Protein 8XAP (pdb70)

Structure (mmCIF, N/CA/C/O backbone):
data_8XAP
#
_entry.id   8XAP
#
_cell.length_a   48.253
_cell.length_b   68.922
_cell.length_c   173.558
_cell.angle_alpha   90.000
_cell.angle_beta   90.000
_cell.angle_gamma   90.000
#
_symmetry.space_group_name_H-M   'C 2 2 21'
#
loop_
_entity.id
_entity.type
_entity.pdbx_description
1 polymer 'DNA binding protein alba-1'
2 water water
#
loop_
_atom_site.group_PDB
_atom_site.id
_atom_site.type_symbol
_atom_site.label_atom_id
_atom_site.label_alt_id
_atom_site.label_comp_id
_atom_site.label_asym_id
_atom_site.label_entity_id
_atom_site.label_seq_id
_atom_site.pdbx_PDB_ins_code
_atom_site.Cartn_x
_atom_site.Cartn_y
_atom_site.Cartn_z
_atom_site.occupancy
_atom_site.B_iso_or_equiv
_atom_site.auth_seq_id
_atom_site.auth_comp_id
_atom_site.auth_asym_id
_atom_site.auth_atom_id
_atom_site.pdbx_PDB_model_num
ATOM 1 N N . LYS A 1 5 ? 14.731 26.940 -30.507 1.00 66.80 5 LYS A N 1
ATOM 2 C CA . LYS A 1 5 ? 13.986 25.736 -30.869 1.00 70.05 5 LYS A CA 1
ATOM 3 C C . LYS A 1 5 ? 13.821 24.658 -29.759 1.00 65.60 5 LYS A C 1
ATOM 4 O O . LYS A 1 5 ? 12.801 23.967 -29.752 1.00 64.17 5 LYS A O 1
ATOM 10 N N . PRO A 1 6 ? 14.770 24.494 -28.821 1.00 62.35 6 PRO A N 1
ATOM 11 C CA . PRO A 1 6 ? 14.502 23.549 -27.726 1.00 59.90 6 PRO A CA 1
ATOM 12 C C . PRO A 1 6 ? 13.464 24.059 -26.746 1.00 56.94 6 PRO A C 1
ATOM 13 O O . PRO A 1 6 ? 12.880 23.251 -26.012 1.00 55.36 6 PRO A O 1
ATOM 17 N N . ASN A 1 7 ? 13.191 25.364 -26.724 1.00 54.27 7 ASN A N 1
ATOM 18 C CA . ASN A 1 7 ? 12.072 25.900 -25.960 1.00 50.81 7 ASN A CA 1
ATOM 19 C C . ASN A 1 7 ? 10.839 26.119 -26.823 1.00 49.66 7 ASN A C 1
ATOM 20 O O . ASN A 1 7 ? 9.975 26.922 -26.458 1.00 46.00 7 ASN A O 1
ATOM 25 N N . GLU A 1 8 ? 10.749 25.440 -27.961 1.00 50.31 8 GLU A N 1
ATOM 26 C CA . GLU A 1 8 ? 9.548 25.423 -28.790 1.00 51.92 8 GLU A CA 1
ATOM 27 C C . GLU A 1 8 ? 8.954 24.024 -28.704 1.00 50.50 8 GLU A C 1
ATOM 28 O O . GLU A 1 8 ? 9.561 23.058 -29.177 1.00 53.28 8 GLU A O 1
ATOM 34 N N . ILE A 1 9 ? 7.778 23.916 -28.097 1.00 42.87 9 ILE A N 1
ATOM 35 C CA . ILE A 1 9 ? 7.081 22.648 -27.923 1.00 44.87 9 ILE A CA 1
ATOM 36 C C . ILE A 1 9 ? 5.912 22.579 -28.892 1.00 43.90 9 ILE A C 1
ATOM 37 O O . ILE A 1 9 ? 5.195 23.567 -29.085 1.00 42.92 9 ILE A O 1
ATOM 42 N N . VAL A 1 10 ? 5.724 21.410 -29.499 1.00 44.08 10 VAL A N 1
ATOM 43 C CA . VAL A 1 10 ? 4.544 21.106 -30.298 1.00 42.36 10 VAL A CA 1
ATOM 44 C C . VAL A 1 10 ? 3.752 20.038 -29.553 1.00 40.98 10 VAL A C 1
ATOM 45 O O . VAL A 1 10 ? 4.290 18.971 -29.231 1.00 40.52 10 VAL A O 1
ATOM 49 N N . ILE A 1 11 ? 2.478 20.318 -29.288 1.00 39.72 11 ILE A N 1
ATOM 50 C CA . ILE A 1 11 ? 1.596 19.373 -28.611 1.00 39.16 11 ILE A CA 1
ATOM 51 C C . ILE A 1 11 ? 1.047 18.407 -29.658 1.00 41.75 11 ILE A C 1
ATOM 52 O O . ILE A 1 11 ? 0.458 18.835 -30.656 1.00 45.87 11 ILE A O 1
ATOM 57 N N . THR A 1 12 ? 1.248 17.109 -29.448 1.00 41.97 12 THR A N 1
ATOM 58 C CA . THR A 1 12 ? 0.642 16.096 -30.309 1.00 44.72 12 THR A CA 1
ATOM 59 C C . THR A 1 12 ? -0.200 15.151 -29.457 1.00 44.59 12 THR A C 1
ATOM 60 O O . THR A 1 12 ? -0.343 15.328 -28.245 1.00 43.43 12 THR A O 1
ATOM 64 N N . LYS A 1 13 ? -0.765 14.130 -30.104 1.00 44.81 13 LYS A N 1
ATOM 65 C CA . LYS A 1 13 ? -1.492 13.123 -29.345 1.00 46.28 13 LYS A CA 1
ATOM 66 C C . LYS A 1 13 ? -0.582 12.203 -28.540 1.00 45.73 13 LYS A C 1
ATOM 67 O O . LYS A 1 13 ? -1.086 11.482 -27.675 1.00 49.04 13 LYS A O 1
ATOM 73 N N . SER A 1 14 ? 0.733 12.239 -28.769 1.00 43.81 14 SER A N 1
ATOM 74 C CA . SER A 1 14 ? 1.607 11.166 -28.291 1.00 45.65 14 SER A CA 1
ATOM 75 C C . SER A 1 14 ? 1.746 11.113 -26.771 1.00 49.96 14 SER A C 1
ATOM 76 O O . SER A 1 14 ? 1.891 10.020 -26.204 1.00 54.59 14 SER A O 1
ATOM 79 N N . LYS A 1 15 ? 1.794 12.251 -26.098 1.00 45.84 15 LYS A N 1
ATOM 80 C CA . LYS A 1 15 ? 2.109 12.245 -24.673 1.00 42.59 15 LYS A CA 1
ATOM 81 C C . LYS A 1 15 ? 0.930 12.803 -23.893 1.00 39.00 15 LYS A C 1
ATOM 82 O O . LYS A 1 15 ? 0.044 13.440 -24.464 1.00 42.52 15 LYS A O 1
ATOM 88 N N . ARG A 1 16 ? 0.910 12.557 -22.581 1.00 36.36 16 ARG A N 1
ATOM 89 C CA . ARG A 1 16 ? -0.143 13.162 -21.772 1.00 36.31 16 ARG A CA 1
ATOM 90 C C . ARG A 1 16 ? 0.111 14.649 -21.547 1.00 33.05 16 ARG A C 1
ATOM 91 O O . ARG A 1 16 ? 1.243 15.136 -21.630 1.00 32.68 16 ARG A O 1
ATOM 99 N N . ILE A 1 17 ? -0.984 15.377 -21.279 1.00 32.57 17 ILE A N 1
ATOM 100 C CA . ILE A 1 17 ? -0.913 16.759 -20.805 1.00 29.06 17 ILE A CA 1
ATOM 101 C C . ILE A 1 17 ? 0.173 16.887 -19.745 1.00 31.59 17 ILE A C 1
ATOM 102 O O . ILE A 1 17 ? 1.015 17.783 -19.815 1.00 27.14 17 ILE A O 1
ATOM 107 N N . GLU A 1 18 ? 0.158 15.982 -18.760 1.00 29.89 18 GLU A N 1
ATOM 108 C CA . GLU A 1 18 ? 1.076 16.107 -17.634 1.00 29.85 18 GLU A CA 1
ATOM 109 C C . GLU A 1 18 ? 2.523 15.978 -18.081 1.00 30.82 18 GLU A C 1
ATOM 110 O O . GLU A 1 18 ? 3.414 16.579 -17.470 1.00 29.72 18 GLU A O 1
ATOM 116 N N . ASP A 1 19 ? 2.775 15.215 -19.149 1.00 29.71 19 ASP A N 1
ATOM 117 C CA . ASP A 1 19 ? 4.133 15.098 -19.658 1.00 32.38 19 ASP A CA 1
ATOM 118 C C . ASP A 1 19 ? 4.614 16.413 -20.257 1.00 32.05 19 ASP A C 1
ATOM 119 O O . ASP A 1 19 ? 5.769 16.812 -20.049 1.00 33.41 19 ASP A O 1
ATOM 124 N N . TYR A 1 20 ? 3.741 17.102 -21.008 1.00 31.30 20 TYR A N 1
ATOM 125 C CA . TYR A 1 20 ? 4.125 18.385 -21.586 1.00 29.74 20 TYR A CA 1
ATOM 126 C C . TYR A 1 20 ? 4.294 19.461 -20.522 1.00 30.73 20 TYR A C 1
ATOM 127 O O . TYR A 1 20 ? 5.114 20.370 -20.702 1.00 27.86 20 TYR A O 1
ATOM 136 N N . VAL A 1 21 ? 3.497 19.408 -19.442 1.00 26.13 21 VAL A N 1
ATOM 137 C CA . VAL A 1 21 ? 3.697 20.322 -18.317 1.00 27.05 21 VAL A CA 1
ATOM 138 C C . VAL A 1 21 ? 5.086 20.133 -17.731 1.00 30.40 21 VAL A C 1
ATOM 139 O O . VAL A 1 21 ? 5.824 21.100 -17.498 1.00 30.07 21 VAL A O 1
ATOM 143 N N . LEU A 1 22 ? 5.452 18.877 -17.471 1.00 28.52 22 LEU A N 1
ATOM 144 C CA . LEU A 1 22 ? 6.773 18.595 -16.934 1.00 31.17 22 LEU A CA 1
ATOM 145 C C . LEU A 1 22 ? 7.868 19.036 -17.908 1.00 29.86 22 LEU A C 1
ATOM 146 O O . LEU A 1 22 ? 8.853 19.659 -17.485 1.00 34.47 22 LEU A O 1
ATOM 151 N N . ASP A 1 23 ? 7.705 18.747 -19.216 1.00 31.00 23 ASP A N 1
ATOM 152 C CA . ASP A 1 23 ? 8.640 19.253 -20.230 1.00 33.37 23 ASP A CA 1
ATOM 153 C C . ASP A 1 23 ? 8.835 20.760 -20.118 1.00 33.50 23 ASP A C 1
ATOM 154 O O . ASP A 1 23 ? 9.958 21.261 -20.229 1.00 32.11 23 ASP A O 1
ATOM 159 N N . THR A 1 24 ? 7.741 21.502 -19.952 1.00 29.98 24 THR A N 1
ATOM 160 C CA . THR A 1 24 ? 7.837 22.960 -19.917 1.00 30.49 24 THR A CA 1
ATOM 161 C C . THR A 1 24 ? 8.559 23.446 -18.665 1.00 33.22 24 THR A C 1
ATOM 162 O O . THR A 1 24 ? 9.399 24.353 -18.732 1.00 31.53 24 THR A O 1
ATOM 166 N N . ILE A 1 25 ? 8.221 22.882 -17.500 1.00 30.48 25 ILE A N 1
ATOM 167 C CA . ILE A 1 25 ? 8.876 23.318 -16.277 1.00 31.15 25 ILE A CA 1
ATOM 168 C C . ILE A 1 25 ? 10.356 22.949 -16.304 1.00 34.77 25 ILE A C 1
ATOM 169 O O . ILE A 1 25 ? 11.195 23.686 -15.779 1.00 34.47 25 ILE A O 1
ATOM 174 N N . ILE A 1 26 ? 10.704 21.820 -16.922 1.00 32.50 26 ILE A N 1
ATOM 175 C CA . ILE A 1 26 ? 12.110 21.470 -17.035 1.00 35.29 26 ILE A CA 1
ATOM 176 C C . ILE A 1 26 ? 12.838 22.493 -17.896 1.00 37.00 26 ILE A C 1
ATOM 177 O O . ILE A 1 26 ? 13.932 22.942 -17.545 1.00 38.05 26 ILE A O 1
ATOM 182 N N . LEU A 1 27 ? 12.217 22.935 -18.996 1.00 34.37 27 LEU A N 1
ATOM 183 C CA . LEU A 1 27 ? 12.865 23.943 -19.834 1.00 38.54 27 LEU A CA 1
ATOM 184 C C . LEU A 1 27 ? 13.041 25.251 -19.066 1.00 38.58 27 LEU A C 1
ATOM 185 O O . LEU A 1 27 ? 14.118 25.861 -19.097 1.00 38.80 27 LEU A O 1
ATOM 190 N N . PHE A 1 28 ? 11.987 25.693 -18.362 1.00 34.19 28 PHE A N 1
ATOM 191 C CA . PHE A 1 28 ? 12.124 26.850 -17.479 1.00 38.35 28 PHE A CA 1
ATOM 192 C C . PHE A 1 28 ? 13.277 26.640 -16.503 1.00 39.58 28 PHE A C 1
ATOM 193 O O . PHE A 1 28 ? 14.128 27.518 -16.323 1.00 40.75 28 PHE A O 1
ATOM 201 N N . ASN A 1 29 ? 13.321 25.463 -15.867 1.00 37.87 29 ASN A N 1
ATOM 202 C CA . ASN A 1 29 ? 14.350 25.197 -14.862 1.00 40.81 29 ASN A CA 1
ATOM 203 C C . ASN A 1 29 ? 15.744 25.285 -15.465 1.00 41.40 29 ASN A C 1
ATOM 204 O O . ASN A 1 29 ? 16.688 25.722 -14.798 1.00 44.52 29 ASN A O 1
ATOM 209 N N . GLN A 1 30 ? 15.883 24.874 -16.725 1.00 41.01 30 GLN A N 1
ATOM 210 C CA . GLN A 1 30 ? 17.151 24.899 -17.444 1.00 44.26 30 GLN A CA 1
ATOM 211 C C . GLN A 1 30 ? 17.548 26.291 -17.907 1.00 46.60 30 GLN A C 1
ATOM 212 O O . GLN A 1 30 ? 18.627 26.441 -18.486 1.00 49.97 30 GLN A O 1
ATOM 218 N N . GLY A 1 31 ? 16.710 27.303 -17.692 1.00 45.34 31 GLY A N 1
ATOM 219 C CA . GLY A 1 31 ? 17.109 28.673 -17.947 1.00 48.19 31 GLY A CA 1
ATOM 220 C C . GLY A 1 31 ? 16.441 29.345 -19.126 1.00 47.29 31 GLY A C 1
ATOM 221 O O . GLY A 1 31 ? 16.731 30.519 -19.382 1.00 49.98 31 GLY A O 1
ATOM 222 N N . TYR A 1 32 ? 15.573 28.656 -19.864 1.00 45.28 32 TYR A N 1
ATOM 223 C CA . TYR A 1 32 ? 14.794 29.311 -20.912 1.00 44.20 32 TYR A CA 1
ATOM 224 C C . TYR A 1 32 ? 13.701 30.130 -20.237 1.00 43.58 32 TYR A C 1
ATOM 225 O O . TYR A 1 32 ? 12.798 29.571 -19.612 1.00 42.82 32 TYR A O 1
ATOM 234 N N . GLU A 1 33 ? 13.783 31.459 -20.324 1.00 44.15 33 GLU A N 1
ATOM 235 C CA . GLU A 1 33 ? 12.764 32.248 -19.641 1.00 47.88 33 GLU A CA 1
ATOM 236 C C . GLU A 1 33 ? 11.434 32.232 -20.374 1.00 44.70 33 GLU A C 1
ATOM 237 O O . GLU A 1 33 ? 10.388 32.420 -19.739 1.00 44.59 33 GLU A O 1
ATOM 243 N N . GLU A 1 34 ? 11.439 31.960 -21.674 1.00 42.90 34 GLU A N 1
ATOM 244 C CA . GLU A 1 34 ? 10.205 31.845 -22.439 1.00 43.93 34 GLU A CA 1
ATOM 245 C C . GLU A 1 34 ? 10.160 30.517 -23.177 1.00 41.92 34 GLU A C 1
ATOM 246 O O . GLU A 1 34 ? 11.180 30.040 -23.689 1.00 40.92 34 GLU A O 1
ATOM 252 N N . VAL A 1 35 ? 8.965 29.931 -23.236 1.00 41.21 35 VAL A N 1
ATOM 253 C CA . VAL A 1 35 ? 8.722 28.697 -23.970 1.00 40.97 35 VAL A CA 1
ATOM 254 C C . VAL A 1 35 ? 7.491 28.913 -24.841 1.00 39.52 35 VAL A C 1
ATOM 255 O O . VAL A 1 35 ? 6.510 29.509 -24.386 1.00 38.87 35 VAL A O 1
ATOM 259 N N . GLU A 1 36 ? 7.570 28.485 -26.102 1.00 37.86 36 GLU A N 1
ATOM 260 C CA . GLU A 1 36 ? 6.449 28.525 -27.035 1.00 38.10 36 GLU A CA 1
ATOM 261 C C . GLU A 1 36 ? 5.782 27.163 -27.063 1.00 38.35 36 GLU A C 1
ATOM 262 O O . GLU A 1 36 ? 6.465 26.137 -27.141 1.00 41.25 36 GLU A O 1
ATOM 268 N N . ILE A 1 37 ? 4.454 27.151 -27.004 1.00 36.33 37 ILE A N 1
ATOM 269 C CA . ILE A 1 37 ? 3.689 25.917 -27.083 1.00 36.09 37 ILE A CA 1
ATOM 270 C C . ILE A 1 37 ? 2.722 26.050 -28.246 1.00 38.78 37 ILE A C 1
ATOM 271 O O . ILE A 1 37 ? 1.906 26.980 -28.280 1.00 36.77 37 ILE A O 1
ATOM 276 N N . ARG A 1 38 ? 2.821 25.127 -29.194 1.00 37.13 38 ARG A N 1
ATOM 277 C CA . ARG A 1 38 ? 1.999 25.134 -30.390 1.00 38.65 38 ARG A CA 1
ATOM 278 C C . ARG A 1 38 ? 1.089 23.918 -30.398 1.00 39.19 38 ARG A C 1
ATOM 279 O O . ARG A 1 38 ? 1.532 22.800 -30.112 1.00 38.08 38 ARG A O 1
ATOM 287 N N . GLY A 1 39 ? -0.179 24.148 -30.715 1.00 39.56 39 GLY A N 1
ATOM 288 C CA . GLY A 1 39 ? -1.123 23.066 -30.906 1.00 37.64 39 GLY A CA 1
ATOM 289 C C . GLY A 1 39 ? -1.990 23.372 -32.106 1.00 40.24 39 GLY A C 1
ATOM 290 O O . GLY A 1 39 ? -2.294 24.529 -32.395 1.00 35.12 39 GLY A O 1
ATOM 291 N N . SER A 1 40 ? -2.376 22.318 -32.819 1.00 41.12 40 SER A N 1
ATOM 292 C CA . SER A 1 40 ? -3.227 22.468 -33.991 1.00 43.32 40 SER A CA 1
ATOM 293 C C . SER A 1 40 ? -4.345 21.433 -33.973 1.00 42.38 40 SER A C 1
ATOM 294 O O . SER A 1 40 ? -4.216 20.363 -33.371 1.00 41.39 40 SER A O 1
ATOM 297 N N . GLY A 1 41 ? -5.454 21.783 -34.626 1.00 45.18 41 GLY A N 1
ATOM 298 C CA . GLY A 1 41 ? -6.599 20.886 -34.707 1.00 46.44 41 GLY A CA 1
ATOM 299 C C . GLY A 1 41 ? -7.083 20.431 -33.342 1.00 45.57 41 GLY A C 1
ATOM 300 O O . GLY A 1 41 ? -7.252 21.228 -32.410 1.00 46.05 41 GLY A O 1
ATOM 301 N N . GLN A 1 42 ? -7.293 19.117 -33.224 1.00 44.23 42 GLN A N 1
ATOM 302 C CA . GLN A 1 42 ? -7.747 18.496 -31.981 1.00 47.39 42 GLN A CA 1
ATOM 303 C C . GLN A 1 42 ? -6.814 18.766 -30.801 1.00 44.64 42 GLN A C 1
ATOM 304 O O . GLN A 1 42 ? -7.224 18.608 -29.644 1.00 45.67 42 GLN A O 1
ATOM 310 N N . GLU A 1 43 ? -5.573 19.162 -31.051 1.00 44.06 43 GLU A N 1
ATOM 311 C CA . GLU A 1 43 ? -4.628 19.398 -29.968 1.00 40.92 43 GLU A CA 1
ATOM 312 C C . GLU A 1 43 ? -4.594 20.849 -29.509 1.00 37.12 43 GLU A C 1
ATOM 313 O O . GLU A 1 43 ? -3.761 21.197 -28.681 1.00 33.88 43 GLU A O 1
ATOM 319 N N . ILE A 1 44 ? -5.480 21.710 -30.011 1.00 37.00 44 ILE A N 1
ATOM 320 C CA . ILE A 1 44 ? -5.553 23.060 -29.456 1.00 36.27 44 ILE A CA 1
ATOM 321 C C . ILE A 1 44 ? -6.058 23.009 -28.019 1.00 33.79 44 ILE A C 1
ATOM 322 O O . ILE A 1 44 ? -5.505 23.652 -27.116 1.00 29.25 44 ILE A O 1
ATOM 327 N N . ASN A 1 45 ? -7.122 22.237 -27.786 1.00 33.44 45 ASN A N 1
ATOM 328 C CA . ASN A 1 45 ? -7.638 22.070 -26.432 1.00 34.98 45 ASN A CA 1
ATOM 329 C C . ASN A 1 45 ? -6.559 21.506 -25.518 1.00 32.02 45 ASN A C 1
ATOM 330 O O . ASN A 1 45 ? -6.376 21.978 -24.385 1.00 29.05 45 ASN A O 1
ATOM 335 N N . LYS A 1 46 ? -5.784 20.540 -26.024 1.00 33.90 46 LYS A N 1
ATOM 336 C CA . LYS A 1 46 ? -4.694 19.960 -25.243 1.00 31.04 46 LYS A CA 1
ATOM 337 C C . LYS A 1 46 ? -3.642 20.997 -24.864 1.00 31.52 46 LYS A C 1
ATOM 338 O O . LYS A 1 46 ? -3.184 21.030 -23.717 1.00 27.72 46 LYS A O 1
ATOM 344 N N . ALA A 1 47 ? -3.237 21.843 -25.816 1.00 28.98 47 ALA A N 1
ATOM 345 C CA . ALA A 1 47 ? -2.261 22.888 -25.520 1.00 26.65 47 ALA A CA 1
ATOM 346 C C . ALA A 1 47 ? -2.786 23.845 -24.458 1.00 27.52 47 ALA A C 1
ATOM 347 O O . ALA A 1 47 ? -2.051 24.264 -23.560 1.00 26.03 47 ALA A O 1
ATOM 349 N N . ILE A 1 48 ? -4.063 24.213 -24.547 1.00 23.71 48 ILE A N 1
ATOM 350 C CA . ILE A 1 48 ? -4.623 25.094 -23.531 1.00 26.15 48 ILE A CA 1
ATOM 351 C C . ILE A 1 48 ? -4.652 24.397 -22.179 1.00 26.64 48 ILE A C 1
ATOM 352 O O . ILE A 1 48 ? -4.400 25.025 -21.148 1.00 25.79 48 ILE A O 1
ATOM 357 N N . GLU A 1 49 ? -4.884 23.080 -22.155 1.00 25.91 49 GLU A N 1
ATOM 358 C CA . GLU A 1 49 ? -4.870 22.407 -20.864 1.00 25.65 49 GLU A CA 1
ATOM 359 C C . GLU A 1 49 ? -3.456 22.309 -20.303 1.00 25.21 49 GLU A C 1
ATOM 360 O O . GLU A 1 49 ? -3.272 22.356 -19.086 1.00 26.15 49 GLU A O 1
ATOM 366 N N . VAL A 1 50 ? -2.446 22.202 -21.167 1.00 24.80 50 VAL A N 1
ATOM 367 C CA . VAL A 1 50 ? -1.068 22.290 -20.680 1.00 26.11 50 VAL A CA 1
ATOM 368 C C . VAL A 1 50 ? -0.832 23.650 -20.030 1.00 24.07 50 VAL A C 1
ATOM 369 O O . VAL A 1 50 ? -0.280 23.748 -18.927 1.00 24.66 50 VAL A O 1
ATOM 373 N N . TYR A 1 51 ? -1.283 24.726 -20.690 1.00 25.49 51 TYR A N 1
ATOM 374 C CA . TYR A 1 51 ? -1.159 26.054 -20.095 1.00 26.81 51 TYR A CA 1
ATOM 375 C C . TYR A 1 51 ? -1.875 26.126 -18.752 1.00 28.06 51 TYR A C 1
ATOM 376 O O . TYR A 1 51 ? -1.319 26.614 -17.759 1.00 27.83 51 TYR A O 1
ATOM 385 N N . ASN A 1 52 ? -3.091 25.589 -18.683 1.00 26.35 52 ASN A N 1
ATOM 386 C CA . ASN A 1 52 ? -3.854 25.681 -17.444 1.00 25.35 52 ASN A CA 1
ATOM 387 C C . ASN A 1 52 ? -3.159 24.951 -16.300 1.00 25.53 52 ASN A C 1
ATOM 388 O O . ASN A 1 52 ? -3.195 25.413 -15.159 1.00 29.74 52 ASN A O 1
ATOM 393 N N . GLN A 1 53 ? -2.570 23.786 -16.576 1.00 26.05 53 GLN A N 1
ATOM 394 C CA . GLN A 1 53 ? -1.883 23.060 -15.516 1.00 28.19 53 GLN A CA 1
ATOM 395 C C . GLN A 1 53 ? -0.613 23.786 -15.099 1.00 30.96 53 GLN A C 1
ATOM 396 O O . GLN A 1 53 ? -0.249 23.764 -13.922 1.00 29.63 53 GLN A O 1
ATOM 402 N N . LEU A 1 54 ? 0.054 24.455 -16.043 1.00 28.38 54 LEU A N 1
ATOM 403 C CA . LEU A 1 54 ? 1.215 25.265 -15.686 1.00 29.20 54 LEU A CA 1
ATOM 404 C C . LEU A 1 54 ? 0.815 26.406 -14.758 1.00 32.63 54 LEU A C 1
ATOM 405 O O . LEU A 1 54 ? 1.445 26.623 -13.718 1.00 35.62 54 LEU A O 1
ATOM 410 N N . VAL A 1 55 ? -0.257 27.127 -15.106 1.00 31.76 55 VAL A N 1
ATOM 411 C CA . VAL A 1 55 ? -0.751 28.210 -14.248 1.00 33.36 55 VAL A CA 1
ATOM 412 C C . VAL A 1 55 ? -1.185 27.677 -12.891 1.00 35.92 55 VAL A C 1
ATOM 413 O O . VAL A 1 55 ? -0.976 28.326 -11.859 1.00 36.13 55 VAL A O 1
ATOM 417 N N . ASP A 1 56 ? -1.820 26.502 -12.869 1.00 33.43 56 ASP A N 1
ATOM 418 C CA . ASP A 1 56 ? -2.227 25.903 -11.605 1.00 35.10 56 ASP A CA 1
ATOM 419 C C . ASP A 1 56 ? -1.037 25.738 -10.669 1.00 36.79 56 ASP A C 1
ATOM 420 O O . ASP A 1 56 ? -1.142 25.986 -9.463 1.00 39.69 56 ASP A O 1
ATOM 425 N N . ARG A 1 57 ? 0.108 25.355 -11.227 1.00 36.93 57 ARG A N 1
ATOM 426 C CA . ARG A 1 57 ? 1.317 25.063 -10.464 1.00 39.67 57 ARG A CA 1
ATOM 427 C C . ARG A 1 57 ? 2.084 26.336 -10.125 1.00 37.66 57 ARG A C 1
ATOM 428 O O . ARG A 1 57 ? 2.491 26.544 -8.974 1.00 40.31 57 ARG A O 1
ATOM 436 N N . LEU A 1 58 ? 2.320 27.175 -11.128 1.00 39.89 58 LEU A N 1
ATOM 437 C CA . LEU A 1 58 ? 3.251 28.286 -10.991 1.00 42.38 58 LEU A CA 1
ATOM 438 C C . LEU A 1 58 ? 2.566 29.585 -10.602 1.00 42.75 58 LEU A C 1
ATOM 439 O O . LEU A 1 58 ? 3.207 30.451 -9.997 1.00 45.96 58 LEU A O 1
ATOM 444 N N . LYS A 1 59 ? 1.285 29.742 -10.939 1.00 42.80 59 LYS A N 1
ATOM 445 C CA . LYS A 1 59 ? 0.485 30.910 -10.559 1.00 46.09 59 LYS A CA 1
ATOM 446 C C . LYS A 1 59 ? 1.174 32.146 -11.123 1.00 50.37 59 LYS A C 1
ATOM 447 O O . LYS A 1 59 ? 1.394 32.204 -12.346 1.00 44.81 59 LYS A O 1
ATOM 453 N N . GLU A 1 60 ? 1.576 33.110 -10.287 1.00 52.00 60 GLU A N 1
ATOM 454 C CA . GLU A 1 60 ? 2.204 34.354 -10.721 1.00 55.06 60 GLU A CA 1
ATOM 455 C C . GLU A 1 60 ? 3.534 34.114 -11.417 1.00 53.75 60 GLU A C 1
ATOM 456 O O . GLU A 1 60 ? 3.998 34.984 -12.164 1.00 53.85 60 GLU A O 1
ATOM 462 N N . GLY A 1 61 ? 4.175 32.976 -11.148 1.00 52.36 61 GLY A N 1
ATOM 463 C CA . GLY A 1 61 ? 5.486 32.663 -11.679 1.00 50.04 61 GLY A CA 1
ATOM 464 C C . GLY A 1 61 ? 5.510 32.309 -13.142 1.00 47.98 61 GLY A C 1
ATOM 465 O O . GLY A 1 61 ? 6.586 32.057 -13.690 1.00 46.94 61 GLY A O 1
ATOM 466 N N . VAL A 1 62 ? 4.351 32.256 -13.791 1.00 46.54 62 VAL A N 1
ATOM 467 C CA . VAL A 1 62 ? 4.276 32.090 -15.232 1.00 43.84 62 VAL A CA 1
ATOM 468 C C . VAL A 1 62 ? 3.320 33.148 -15.776 1.00 46.77 62 VAL A C 1
ATOM 469 O O . VAL A 1 62 ? 2.326 33.498 -15.131 1.00 47.69 62 VAL A O 1
ATOM 473 N N . ARG A 1 63 ? 3.664 33.705 -16.927 1.00 42.32 63 ARG A N 1
ATOM 474 C CA . ARG A 1 63 ? 2.892 34.764 -17.551 1.00 45.96 63 ARG A CA 1
ATOM 475 C C . ARG A 1 63 ? 2.642 34.392 -19.003 1.00 44.18 63 ARG A C 1
ATOM 476 O O . ARG A 1 63 ? 3.544 33.908 -19.694 1.00 41.68 63 ARG A O 1
ATOM 484 N N . LEU A 1 64 ? 1.409 34.603 -19.454 1.00 44.43 64 LEU A N 1
ATOM 485 C CA . LEU A 1 64 ? 1.053 34.364 -20.848 1.00 42.06 64 LEU A CA 1
ATOM 486 C C . LEU A 1 64 ? 1.443 35.601 -21.646 1.00 44.15 64 LEU A C 1
ATOM 487 O O . LEU A 1 64 ? 0.765 36.631 -21.598 1.00 43.33 64 LEU A O 1
ATOM 492 N N . GLU A 1 65 ? 2.555 35.500 -22.378 1.00 40.77 65 GLU A N 1
ATOM 493 C CA . GLU A 1 65 ? 3.121 36.658 -23.057 1.00 44.98 65 GLU A CA 1
ATOM 494 C C . GLU A 1 65 ? 2.406 36.981 -24.355 1.00 43.09 65 GLU A C 1
ATOM 495 O O . GLU A 1 65 ? 2.323 38.158 -24.733 1.00 45.54 65 GLU A O 1
ATOM 501 N N . LYS A 1 66 ? 1.923 35.964 -25.065 1.00 41.75 66 LYS A N 1
ATOM 502 C CA . LYS A 1 66 ? 1.313 36.195 -26.365 1.00 43.36 66 LYS A CA 1
ATOM 503 C C . LYS A 1 66 ? 0.514 34.967 -26.782 1.00 42.10 66 LYS A C 1
ATOM 504 O O . LYS A 1 66 ? 0.938 33.832 -26.551 1.00 39.55 66 LYS A O 1
ATOM 510 N N . VAL A 1 67 ? -0.643 35.212 -27.393 1.00 43.12 67 VAL A N 1
ATOM 511 C CA . VAL A 1 67 ? -1.496 34.177 -27.969 1.00 41.60 67 VAL A CA 1
ATOM 512 C C . VAL A 1 67 ? -1.721 34.531 -29.433 1.00 44.11 67 VAL A C 1
ATOM 513 O O . VAL A 1 67 ? -2.151 35.647 -29.744 1.00 44.52 67 VAL A O 1
ATOM 517 N N . ASP A 1 68 ? -1.417 33.595 -30.326 1.00 40.87 68 ASP A N 1
ATOM 518 C CA . ASP A 1 68 ? -1.721 33.699 -31.747 1.00 42.85 68 ASP A CA 1
ATOM 519 C C . ASP A 1 68 ? -2.635 32.545 -32.140 1.00 42.30 68 ASP A C 1
ATOM 520 O O . ASP A 1 68 ? -2.433 31.410 -31.692 1.00 39.79 68 ASP A O 1
ATOM 525 N N . ILE A 1 69 ? -3.647 32.835 -32.961 1.00 42.11 69 ILE A N 1
ATOM 526 C CA . ILE A 1 69 ? -4.484 31.806 -33.568 1.00 42.61 69 ILE A CA 1
ATOM 527 C C . ILE A 1 69 ? -4.552 32.033 -35.070 1.00 44.40 69 ILE A C 1
ATOM 528 O O . ILE A 1 69 ? -4.421 33.157 -35.569 1.00 44.16 69 ILE A O 1
ATOM 533 N N . GLY A 1 70 ? -4.797 30.954 -35.794 1.00 44.91 70 GLY A N 1
ATOM 534 C CA . GLY A 1 70 ? -4.992 31.077 -37.222 1.00 48.16 70 GLY A CA 1
ATOM 535 C C . GLY A 1 70 ? -5.264 29.728 -37.835 1.00 51.49 70 GLY A C 1
ATOM 536 O O . GLY A 1 70 ? -5.663 28.782 -37.152 1.00 47.91 70 GLY A O 1
ATOM 537 N N . SER A 1 71 ? -5.046 29.652 -39.138 1.00 51.90 71 SER A N 1
ATOM 538 C CA . SER A 1 71 ? -5.109 28.392 -39.851 1.00 56.68 71 SER A CA 1
ATOM 539 C C . SER A 1 71 ? -3.785 28.158 -40.557 1.00 61.36 71 SER A C 1
ATOM 540 O O . SER A 1 71 ? -3.102 29.104 -40.961 1.00 62.90 71 SER A O 1
ATOM 543 N N . GLU A 1 72 ? -3.432 26.887 -40.700 1.00 61.70 72 GLU A N 1
ATOM 544 C CA . GLU A 1 72 ? -2.170 26.499 -41.307 1.00 63.50 72 GLU A CA 1
ATOM 545 C C . GLU A 1 72 ? -2.398 25.334 -42.264 1.00 64.73 72 GLU A C 1
ATOM 546 O O . GLU A 1 72 ? -3.359 24.577 -42.105 1.00 61.87 72 GLU A O 1
ATOM 552 N N . ARG A 1 78 ? -6.282 22.655 -44.257 1.00 76.33 78 ARG A N 1
ATOM 553 C CA . ARG A 1 78 ? -7.050 23.713 -43.614 1.00 78.72 78 ARG A CA 1
ATOM 554 C C . ARG A 1 78 ? -7.387 23.281 -42.186 1.00 74.21 78 ARG A C 1
ATOM 555 O O . ARG A 1 78 ? -8.418 22.654 -41.933 1.00 75.23 78 ARG A O 1
ATOM 563 N N . ILE A 1 79 ? -6.498 23.603 -41.252 1.00 69.27 79 ILE A N 1
ATOM 564 C CA . ILE A 1 79 ? -6.667 23.226 -39.856 1.00 63.68 79 ILE A CA 1
ATOM 565 C C . ILE A 1 79 ? -6.335 24.436 -38.992 1.00 58.32 79 ILE A C 1
ATOM 566 O O . ILE A 1 79 ? -5.562 25.311 -39.392 1.00 59.25 79 ILE A O 1
ATOM 571 N N . SER A 1 80 ? -6.951 24.497 -37.814 1.00 52.13 80 SER A N 1
ATOM 572 C CA . SER A 1 80 ? -6.727 25.600 -36.892 1.00 49.12 80 SER A CA 1
ATOM 573 C C . SER A 1 80 ? -5.460 25.366 -36.079 1.00 47.24 80 SER A C 1
ATOM 574 O O . SER A 1 80 ? -5.032 24.230 -35.875 1.00 45.44 80 SER A O 1
ATOM 577 N N . TYR A 1 81 ? -4.863 26.453 -35.598 1.00 43.07 81 TYR A N 1
ATOM 578 C CA . TYR A 1 81 ? -3.749 26.320 -34.669 1.00 41.81 81 TYR A CA 1
ATOM 579 C C . TYR A 1 81 ? -3.836 27.403 -33.607 1.00 40.59 81 TYR A C 1
ATOM 580 O O . TYR A 1 81 ? -4.508 28.430 -33.772 1.00 39.80 81 TYR A O 1
ATOM 589 N N . ILE A 1 82 ? -3.129 27.151 -32.510 1.00 38.72 82 ILE A N 1
ATOM 590 C CA . ILE A 1 82 ? -2.897 28.139 -31.472 1.00 37.82 82 ILE A CA 1
ATOM 591 C C . ILE A 1 82 ? -1.413 28.128 -31.134 1.00 38.62 82 ILE A C 1
ATOM 592 O O . ILE A 1 82 ? -0.762 27.078 -31.183 1.00 39.01 82 ILE A O 1
ATOM 597 N N . LEU A 1 83 ? -0.878 29.302 -30.816 1.00 37.94 83 LEU A N 1
ATOM 598 C CA . LEU A 1 83 ? 0.517 29.464 -30.421 1.00 38.11 83 LEU A CA 1
ATOM 599 C C . LEU A 1 83 ? 0.556 30.298 -29.153 1.00 37.48 83 LEU A C 1
ATOM 600 O O . LEU A 1 83 ? 0.076 31.436 -29.146 1.00 37.51 83 LEU A O 1
ATOM 605 N N . LEU A 1 84 ? 1.125 29.736 -28.086 1.00 35.62 84 LEU A N 1
ATOM 606 C CA . LEU A 1 84 ? 1.190 30.398 -26.792 1.00 35.72 84 LEU A CA 1
ATOM 607 C C . LEU A 1 84 ? 2.648 30.658 -26.450 1.00 38.14 84 LEU A C 1
ATOM 608 O O . LEU A 1 84 ? 3.473 29.739 -26.522 1.00 37.00 84 LEU A O 1
ATOM 613 N N . ARG A 1 85 ? 2.962 31.896 -26.075 1.00 36.52 85 ARG A N 1
ATOM 614 C CA . ARG A 1 85 ? 4.278 32.237 -25.535 1.00 36.39 85 ARG A CA 1
ATOM 615 C C . ARG A 1 85 ? 4.145 32.439 -24.029 1.00 38.27 85 ARG A C 1
ATOM 616 O O . ARG A 1 85 ? 3.417 33.334 -23.587 1.00 39.31 85 ARG A O 1
ATOM 624 N N . LEU A 1 86 ? 4.827 31.603 -23.244 1.00 38.24 86 LEU A N 1
ATOM 625 C CA . LEU A 1 86 ? 4.794 31.687 -21.788 1.00 37.00 86 LEU A CA 1
ATOM 626 C C . LEU A 1 86 ? 6.142 32.144 -21.259 1.00 41.14 86 LEU A C 1
ATOM 627 O O . LEU A 1 86 ? 7.183 31.783 -21.810 1.00 40.10 86 LEU A O 1
ATOM 632 N N . LYS A 1 87 ? 6.119 32.906 -20.164 1.00 40.99 87 LYS A N 1
ATOM 633 C CA . LYS A 1 87 ? 7.345 33.426 -19.570 1.00 41.41 87 LYS A CA 1
ATOM 634 C C . LYS A 1 87 ? 7.410 33.072 -18.092 1.00 45.45 87 LYS A C 1
ATOM 635 O O . LYS A 1 87 ? 6.445 33.290 -17.354 1.00 43.31 87 LYS A O 1
ATOM 641 N N . ARG A 1 88 ? 8.546 32.510 -17.676 1.00 43.90 88 ARG A N 1
ATOM 642 C CA . ARG A 1 88 ? 8.826 32.272 -16.267 1.00 46.61 88 ARG A CA 1
ATOM 643 C C . ARG A 1 88 ? 9.202 33.578 -15.585 1.00 49.69 88 ARG A C 1
ATOM 644 O O . ARG A 1 88 ? 10.021 34.357 -16.109 1.00 50.85 88 ARG A O 1
ATOM 652 N N . ILE A 1 89 ? 8.629 33.804 -14.397 1.00 50.81 89 ILE A N 1
ATOM 653 C CA . ILE A 1 89 ? 8.959 35.002 -13.642 1.00 56.91 89 ILE A CA 1
ATOM 654 C C . ILE A 1 89 ? 9.385 34.603 -12.242 1.00 61.13 89 ILE A C 1
ATOM 655 O O . ILE A 1 89 ? 8.637 33.931 -11.522 1.00 58.45 89 ILE A O 1
ATOM 660 N N . TYR A 1 90 ? 10.568 35.053 -11.855 1.00 69.70 90 TYR A N 1
ATOM 661 C CA . TYR A 1 90 ? 11.209 34.684 -10.615 1.00 72.04 90 TYR A CA 1
ATOM 662 C C . TYR A 1 90 ? 11.097 35.822 -9.623 1.00 75.06 90 TYR A C 1
ATOM 663 O O . TYR A 1 90 ? 10.164 36.622 -9.674 1.00 73.81 90 TYR A O 1
ATOM 672 N N . LYS B 1 5 ? 13.669 21.079 5.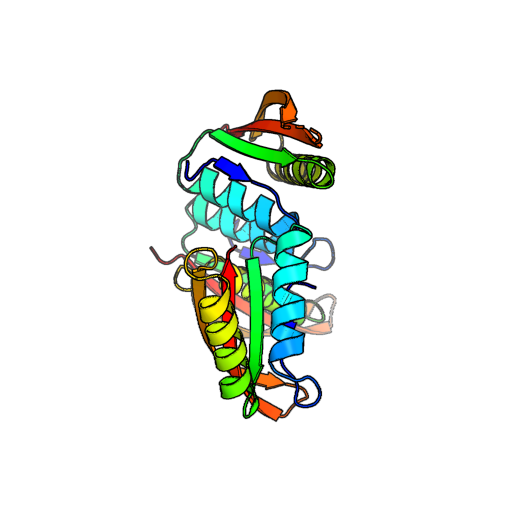550 1.00 49.51 5 LYS B N 1
ATOM 673 C CA . LYS B 1 5 ? 12.247 20.829 5.731 1.00 46.62 5 LYS B CA 1
ATOM 674 C C . LYS B 1 5 ? 11.493 20.848 4.385 1.00 39.87 5 LYS B C 1
ATOM 675 O O . LYS B 1 5 ? 10.770 19.897 4.120 1.00 37.51 5 LYS B O 1
ATOM 681 N N . PRO B 1 6 ? 11.705 21.855 3.520 1.00 42.45 6 PRO B N 1
ATOM 682 C CA . PRO B 1 6 ? 10.974 21.860 2.239 1.00 40.96 6 PRO B CA 1
ATOM 683 C C . PRO B 1 6 ? 11.259 20.656 1.367 1.00 37.77 6 PRO B C 1
ATOM 684 O O . PRO B 1 6 ? 10.386 20.232 0.597 1.00 36.94 6 PRO B O 1
ATOM 688 N N . ASN B 1 7 ? 12.443 20.059 1.484 1.00 37.49 7 ASN B N 1
ATOM 689 C CA . ASN B 1 7 ? 12.809 18.914 0.663 1.00 30.59 7 ASN B CA 1
ATOM 690 C C . ASN B 1 7 ? 12.483 17.577 1.325 1.00 30.13 7 ASN B C 1
ATOM 691 O O . ASN B 1 7 ? 12.942 16.541 0.847 1.00 26.71 7 ASN B O 1
ATOM 696 N N . GLU B 1 8 ? 11.702 17.582 2.400 1.00 29.21 8 GLU B N 1
ATOM 697 C CA . GLU B 1 8 ? 11.210 16.375 3.054 1.00 28.27 8 GLU B CA 1
ATOM 698 C C . GLU B 1 8 ? 9.717 16.314 2.754 1.00 30.92 8 GLU B C 1
ATOM 699 O O . GLU B 1 8 ? 8.927 17.026 3.374 1.00 33.20 8 GLU B O 1
ATOM 705 N N . ILE B 1 9 ? 9.355 15.487 1.777 1.00 27.29 9 ILE B N 1
ATOM 706 C CA . ILE B 1 9 ? 8.010 15.386 1.219 1.00 27.11 9 ILE B CA 1
ATOM 707 C C . ILE B 1 9 ? 7.316 14.225 1.904 1.00 26.09 9 ILE B C 1
ATOM 708 O O . ILE B 1 9 ? 7.928 13.166 2.081 1.00 24.74 9 ILE B O 1
ATOM 713 N N . VAL B 1 10 ? 6.047 14.406 2.288 1.00 25.67 10 VAL B N 1
ATOM 714 C CA . VAL B 1 10 ? 5.241 13.293 2.808 1.00 23.78 10 VAL B CA 1
ATOM 715 C C . VAL B 1 10 ? 4.086 13.048 1.850 1.00 24.17 10 VAL B C 1
ATOM 716 O O . VAL B 1 10 ? 3.320 13.972 1.540 1.00 24.38 10 VAL B O 1
ATOM 720 N N . ILE B 1 11 ? 3.968 11.811 1.369 1.00 21.96 11 ILE B N 1
ATOM 721 C CA . ILE B 1 11 ? 2.954 11.464 0.377 1.00 20.70 11 ILE B CA 1
ATOM 722 C C . ILE B 1 11 ? 1.654 11.226 1.116 1.00 25.92 11 ILE B C 1
ATOM 723 O O . ILE B 1 11 ? 1.588 10.342 1.977 1.00 26.32 11 ILE B O 1
ATOM 728 N N . THR B 1 12 ? 0.610 11.971 0.766 1.00 24.01 12 THR B N 1
ATOM 729 C CA . THR B 1 12 ? -0.684 11.717 1.389 1.00 28.03 12 THR B CA 1
ATOM 730 C C . THR B 1 12 ? -1.689 11.375 0.304 1.00 28.44 12 THR B C 1
ATOM 731 O O . THR B 1 12 ? -1.362 11.307 -0.880 1.00 25.04 12 THR B O 1
ATOM 735 N N . LYS B 1 13 ? -2.937 11.146 0.709 1.00 25.49 13 LYS B N 1
ATOM 736 C CA . LYS B 1 13 ? -3.923 10.846 -0.315 1.00 29.80 13 LYS B CA 1
ATOM 737 C C . LYS B 1 13 ? -4.365 12.063 -1.133 1.00 31.01 13 LYS B C 1
ATOM 738 O O . LYS B 1 13 ? -4.991 11.871 -2.174 1.00 32.56 13 LYS B O 1
ATOM 744 N N . SER B 1 14 ? -4.073 13.309 -0.726 1.00 30.58 14 SER B N 1
ATOM 745 C CA . SER B 1 14 ? -4.842 14.413 -1.298 1.00 32.53 14 SER B CA 1
ATOM 746 C C . SER B 1 14 ? -4.267 15.041 -2.577 1.00 40.16 14 SER B C 1
ATOM 747 O O . SER B 1 14 ? -4.973 15.812 -3.231 1.00 45.03 14 SER B O 1
ATOM 750 N N . LYS B 1 15 ? -3.047 14.747 -2.979 1.00 36.00 15 LYS B N 1
ATOM 751 C CA . LYS B 1 15 ? -2.581 15.253 -4.271 1.00 32.46 15 LYS B CA 1
ATOM 752 C C . LYS B 1 15 ? -2.510 14.108 -5.282 1.00 34.72 15 LYS B C 1
ATOM 753 O O . LYS B 1 15 ? -2.740 12.949 -4.941 1.00 36.33 15 LYS B O 1
ATOM 759 N N . ARG B 1 16 ? -2.196 14.435 -6.538 1.00 31.79 16 ARG B N 1
ATOM 760 C CA . ARG B 1 16 ? -1.909 13.413 -7.542 1.00 32.03 16 ARG B CA 1
ATOM 761 C C . ARG B 1 16 ? -0.432 13.034 -7.521 1.00 27.13 16 ARG B C 1
ATOM 762 O O . ARG B 1 16 ? 0.424 13.826 -7.147 1.00 25.12 16 ARG B O 1
ATOM 770 N N . ILE B 1 17 ? -0.132 11.822 -7.993 1.00 27.63 17 ILE B N 1
ATOM 771 C CA . ILE B 1 17 ? 1.265 11.410 -8.153 1.00 25.56 17 ILE B CA 1
ATOM 772 C C . ILE B 1 17 ? 2.030 12.446 -8.970 1.00 25.16 17 ILE B C 1
ATOM 773 O O . ILE B 1 17 ? 3.138 12.863 -8.607 1.00 23.91 17 ILE B O 1
ATOM 778 N N . GLU B 1 18 ? 1.422 12.910 -10.059 1.00 25.12 18 GLU B N 1
ATOM 779 C CA . GLU B 1 18 ? 2.062 13.890 -10.923 1.00 24.79 18 GLU B CA 1
ATOM 780 C C . GLU B 1 18 ? 2.372 15.182 -10.193 1.00 25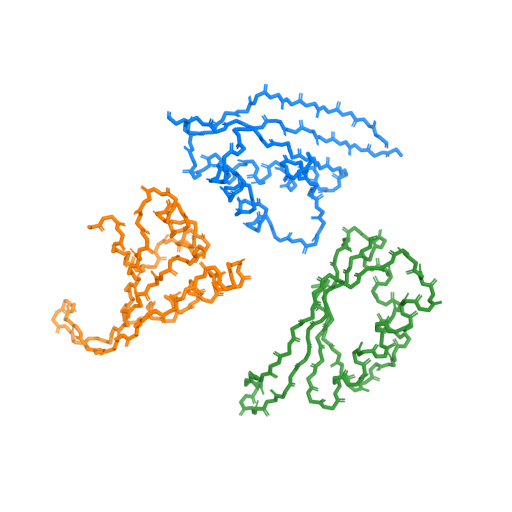.58 18 GLU B C 1
ATOM 781 O O . GLU B 1 18 ? 3.349 15.861 -10.544 1.00 23.80 18 GLU B O 1
ATOM 787 N N . ASP B 1 19 ? 1.536 15.556 -9.206 1.00 26.23 19 ASP B N 1
ATOM 788 C CA . ASP B 1 19 ? 1.804 16.749 -8.401 1.00 30.06 19 ASP B CA 1
ATOM 789 C C . ASP B 1 19 ? 3.083 16.578 -7.575 1.00 26.95 19 ASP B C 1
ATOM 790 O O . ASP B 1 19 ? 3.899 17.506 -7.459 1.00 25.37 19 ASP B O 1
ATOM 795 N N . TYR B 1 20 ? 3.275 15.401 -6.984 1.00 26.33 20 TYR B N 1
ATOM 796 C CA . TYR B 1 20 ? 4.488 15.170 -6.203 1.00 24.62 20 TYR B CA 1
ATOM 797 C C . TYR B 1 20 ? 5.718 15.107 -7.092 1.00 23.70 20 TYR B C 1
ATOM 798 O O . TYR B 1 20 ? 6.799 15.537 -6.685 1.00 23.07 20 TYR B O 1
ATOM 807 N N . VAL B 1 21 ? 5.589 14.532 -8.288 1.00 22.43 21 VAL B N 1
ATOM 808 C CA . VAL B 1 21 ? 6.686 14.556 -9.252 1.00 23.95 21 VAL B CA 1
ATOM 809 C C . VAL B 1 21 ? 7.112 15.995 -9.547 1.00 27.43 21 VAL B C 1
ATOM 810 O O . VAL B 1 21 ? 8.301 16.329 -9.492 1.00 24.64 21 VAL B O 1
ATOM 814 N N . LEU B 1 22 ? 6.150 16.874 -9.847 1.00 22.49 22 LEU B N 1
ATOM 815 C CA . LEU B 1 22 ? 6.477 18.276 -10.075 1.00 28.83 22 LEU B CA 1
ATOM 816 C C . LEU B 1 22 ? 7.131 18.917 -8.856 1.00 30.08 22 LEU B C 1
ATOM 817 O O . LEU B 1 22 ? 8.079 19.700 -9.009 1.00 29.05 22 LEU B O 1
ATOM 822 N N . ASP B 1 23 ? 6.571 18.679 -7.660 1.00 28.73 23 ASP B N 1
ATOM 823 C CA . ASP B 1 23 ? 7.144 19.212 -6.426 1.00 29.31 23 ASP B CA 1
ATOM 824 C C . ASP B 1 23 ? 8.624 18.882 -6.336 1.00 30.58 23 ASP B C 1
ATOM 825 O O . ASP B 1 23 ? 9.448 19.747 -6.014 1.00 31.08 23 ASP B O 1
ATOM 830 N N . THR B 1 24 ? 8.974 17.625 -6.627 1.00 26.49 24 THR B N 1
ATOM 831 C CA . THR B 1 24 ? 10.355 17.171 -6.504 1.00 27.20 24 THR B CA 1
ATOM 832 C C . THR B 1 24 ? 11.259 17.869 -7.503 1.00 28.70 24 THR B C 1
ATOM 833 O O . THR B 1 24 ? 12.350 18.341 -7.150 1.00 29.19 24 THR B O 1
ATOM 837 N N . ILE B 1 25 ? 10.822 17.947 -8.767 1.00 28.32 25 ILE B N 1
ATOM 838 C CA . ILE B 1 25 ? 11.664 18.562 -9.786 1.00 29.52 25 ILE B CA 1
ATOM 839 C C . ILE B 1 25 ? 11.850 20.040 -9.501 1.00 31.82 25 ILE B C 1
ATOM 840 O O . ILE B 1 25 ? 12.927 20.599 -9.751 1.00 35.45 25 ILE B O 1
ATOM 845 N N . ILE B 1 26 ? 10.828 20.693 -8.950 1.00 30.93 26 ILE B N 1
ATOM 846 C CA . ILE B 1 26 ? 10.961 22.098 -8.587 1.00 35.55 26 ILE B CA 1
ATOM 847 C C . ILE B 1 26 ? 11.935 22.242 -7.418 1.00 34.83 26 ILE B C 1
ATOM 848 O O . ILE B 1 26 ? 12.780 23.151 -7.403 1.00 36.89 26 ILE B O 1
ATOM 853 N N . LEU B 1 27 ? 11.887 21.306 -6.467 1.00 33.53 27 LEU B N 1
ATOM 854 C CA . LEU B 1 27 ? 12.806 21.366 -5.332 1.00 34.14 27 LEU B CA 1
ATOM 855 C C . LEU B 1 27 ? 14.244 21.206 -5.797 1.00 34.19 27 LEU B C 1
ATOM 856 O O . LEU B 1 27 ? 15.133 21.947 -5.356 1.00 32.47 27 LEU B O 1
ATOM 861 N N . PHE B 1 28 ? 14.495 20.225 -6.678 1.00 31.85 28 PHE B N 1
ATOM 862 C CA . PHE B 1 28 ? 15.820 20.082 -7.276 1.00 32.67 28 PHE B CA 1
ATOM 863 C C . PHE B 1 28 ? 16.281 21.400 -7.881 1.00 36.39 28 PHE B C 1
ATOM 864 O O . PHE B 1 28 ? 17.442 21.790 -7.732 1.00 37.56 28 PHE B O 1
ATOM 872 N N . ASN B 1 29 ? 15.379 22.097 -8.581 1.00 35.01 29 ASN B N 1
ATOM 873 C CA . ASN B 1 29 ? 15.753 23.346 -9.231 1.00 38.25 29 ASN B CA 1
ATOM 874 C C . ASN B 1 29 ? 16.002 24.462 -8.221 1.00 39.07 29 ASN B C 1
ATOM 875 O O . ASN B 1 29 ? 16.821 25.346 -8.482 1.00 43.85 29 ASN B O 1
ATOM 880 N N . GLN B 1 30 ? 15.292 24.461 -7.088 1.00 37.32 30 GLN B N 1
ATOM 881 C CA . GLN B 1 30 ? 15.490 25.481 -6.063 1.00 38.89 30 GLN B CA 1
ATOM 882 C C . GLN B 1 30 ? 16.806 25.321 -5.316 1.00 39.43 30 GLN B C 1
ATOM 883 O O . GLN B 1 30 ? 17.184 26.232 -4.570 1.00 41.74 30 GLN B O 1
ATOM 889 N N . GLY B 1 31 ? 17.520 24.214 -5.510 1.00 39.19 31 GLY B N 1
ATOM 890 C CA . GLY B 1 31 ? 18.814 24.023 -4.871 1.00 37.75 31 GLY B CA 1
ATOM 891 C C . GLY B 1 31 ? 18.882 22.859 -3.912 1.00 36.52 31 GLY B C 1
ATOM 892 O O . GLY B 1 31 ? 19.926 22.676 -3.267 1.00 36.96 31 GLY B O 1
ATOM 893 N N . TYR B 1 32 ? 17.812 22.086 -3.756 1.00 33.36 32 TYR B N 1
ATOM 894 C CA . TYR B 1 32 ? 17.815 20.888 -2.915 1.00 33.31 32 TYR B CA 1
ATOM 895 C C . TYR B 1 32 ? 18.295 19.734 -3.787 1.00 34.41 32 TYR B C 1
ATOM 896 O O . TYR B 1 32 ? 17.499 19.061 -4.437 1.00 37.12 32 TYR B O 1
ATOM 905 N N . GLU B 1 33 ? 19.616 19.517 -3.801 1.00 34.02 33 GLU B N 1
ATOM 906 C CA . GLU B 1 33 ? 20.231 18.391 -4.509 1.00 34.06 33 GLU B CA 1
ATOM 907 C C . GLU B 1 33 ? 19.618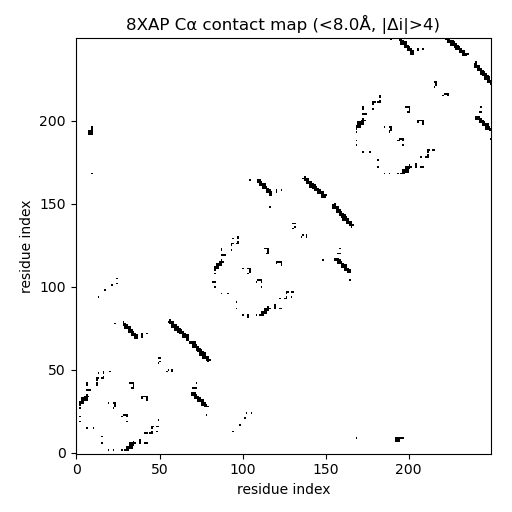 17.047 -4.115 1.00 33.07 33 GLU B C 1
ATOM 908 O O . GLU B 1 33 ? 19.539 16.129 -4.941 1.00 27.83 33 GLU B O 1
ATOM 914 N N . GLU B 1 34 ? 19.203 16.902 -2.860 1.00 28.60 34 GLU B N 1
ATOM 915 C CA . GLU B 1 34 ? 18.598 15.672 -2.368 1.00 29.72 34 GLU B CA 1
ATOM 916 C C . GLU B 1 34 ? 17.227 15.966 -1.778 1.00 29.47 34 GLU B C 1
ATOM 917 O O . GLU B 1 34 ? 17.042 16.957 -1.065 1.00 26.94 34 GLU B O 1
ATOM 923 N N . VAL B 1 35 ? 16.267 15.115 -2.114 1.00 24.14 35 VAL B N 1
ATOM 924 C CA . VAL B 1 35 ? 14.882 15.246 -1.681 1.00 23.26 35 VAL B CA 1
ATOM 925 C C . VAL B 1 35 ? 14.504 13.918 -1.066 1.00 23.02 35 VAL B C 1
ATOM 926 O O . VAL B 1 35 ? 14.844 12.868 -1.618 1.00 23.36 35 VAL B O 1
ATOM 930 N N . GLU B 1 36 ? 13.833 13.962 0.081 1.00 22.29 36 GLU B N 1
ATOM 931 C CA . GLU B 1 36 ? 13.349 12.755 0.731 1.00 23.81 36 GLU B CA 1
ATOM 932 C C . GLU B 1 36 ? 11.851 12.650 0.534 1.00 23.14 36 GLU B C 1
ATOM 933 O O . GLU B 1 36 ? 11.122 13.628 0.734 1.00 25.23 36 GLU B O 1
ATOM 939 N N . ILE B 1 37 ? 11.405 11.446 0.198 1.00 20.84 37 ILE B N 1
ATOM 940 C CA . ILE B 1 37 ? 9.990 11.151 -0.028 1.00 21.04 37 ILE B CA 1
ATOM 941 C C . ILE B 1 37 ? 9.567 10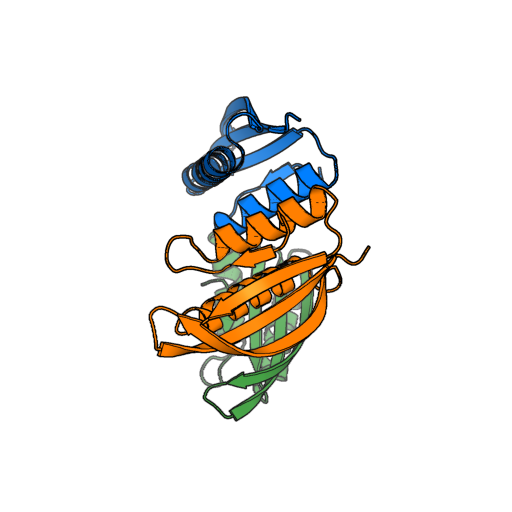.067 0.959 1.00 19.81 37 ILE B C 1
ATOM 942 O O . ILE B 1 37 ? 10.104 8.956 0.931 1.00 21.57 37 ILE B O 1
ATOM 947 N N . ARG B 1 38 ? 8.608 10.395 1.822 1.00 20.05 38 ARG B N 1
ATOM 948 C CA . ARG B 1 38 ? 8.137 9.455 2.840 1.00 19.17 38 ARG B CA 1
ATOM 949 C C . ARG B 1 38 ? 6.705 9.059 2.534 1.00 21.00 38 ARG B C 1
ATOM 950 O O . ARG B 1 38 ? 5.872 9.924 2.241 1.00 20.77 38 ARG B O 1
ATOM 958 N N . GLY B 1 39 ? 6.420 7.765 2.611 1.00 20.77 39 GLY B N 1
ATOM 959 C CA . GLY B 1 39 ? 5.050 7.292 2.562 1.00 19.35 39 GLY B CA 1
ATOM 960 C C . GLY B 1 39 ? 4.819 6.297 3.680 1.00 20.58 39 GLY B C 1
ATOM 961 O O . GLY B 1 39 ? 5.696 5.519 4.031 1.00 20.55 39 GLY B O 1
ATOM 962 N N . SER B 1 40 ? 3.603 6.306 4.225 1.00 19.66 40 SER B N 1
ATOM 963 C CA . SER B 1 40 ? 3.288 5.296 5.231 1.00 18.18 40 SER B CA 1
ATOM 964 C C . SER B 1 40 ? 1.946 4.645 4.913 1.00 22.44 40 SER B C 1
ATOM 965 O O . SER B 1 40 ? 1.109 5.209 4.213 1.00 21.17 40 SER B O 1
ATOM 968 N N . GLY B 1 41 ? 1.751 3.444 5.443 1.00 20.58 41 GLY B N 1
ATOM 969 C CA . GLY B 1 41 ? 0.476 2.764 5.242 1.00 25.18 41 GLY B CA 1
ATOM 970 C C . GLY B 1 41 ? 0.146 2.587 3.768 1.00 26.07 41 GLY B C 1
ATOM 971 O O . GLY B 1 41 ? 0.975 2.155 2.969 1.00 23.30 41 GLY B O 1
ATOM 972 N N . GLN B 1 42 ? -1.096 2.928 3.412 1.00 25.53 42 GLN B N 1
ATOM 973 C CA . GLN B 1 42 ? -1.592 2.833 2.039 1.00 29.75 42 GLN B CA 1
ATOM 974 C C . GLN B 1 42 ? -0.791 3.697 1.065 1.00 28.67 42 GLN B C 1
ATOM 975 O O . GLN B 1 42 ? -0.791 3.448 -0.148 1.00 29.97 42 GLN B O 1
ATOM 981 N N . GLU B 1 43 ? -0.102 4.714 1.549 1.00 24.08 43 GLU B N 1
ATOM 982 C CA . GLU B 1 43 ? 0.612 5.600 0.649 1.00 24.18 43 GLU B CA 1
ATOM 983 C C . GLU B 1 43 ? 2.026 5.169 0.319 1.00 19.04 43 GLU B C 1
ATOM 984 O O . GLU B 1 43 ? 2.700 5.878 -0.428 1.00 21.39 43 GLU B O 1
ATOM 990 N N . ILE B 1 44 ? 2.472 3.995 0.789 1.00 19.41 44 ILE B N 1
ATOM 991 C CA . ILE B 1 44 ? 3.785 3.491 0.372 1.00 19.91 44 ILE B CA 1
ATOM 992 C C . ILE B 1 44 ? 3.788 3.161 -1.121 1.00 20.67 44 ILE B C 1
ATOM 993 O O . ILE B 1 44 ? 4.722 3.509 -1.862 1.00 19.68 44 ILE B O 1
ATOM 998 N N . ASN B 1 45 ? 2.724 2.516 -1.584 1.00 20.75 45 ASN B N 1
ATOM 999 C CA . ASN B 1 45 ? 2.556 2.247 -2.998 1.00 21.61 45 ASN B CA 1
ATOM 1000 C C . ASN B 1 45 ? 2.628 3.550 -3.788 1.00 21.54 45 ASN B C 1
ATOM 1001 O O . ASN B 1 45 ? 3.288 3.627 -4.827 1.00 21.66 45 ASN B O 1
ATOM 1006 N N . LYS B 1 46 ? 2.006 4.598 -3.272 1.00 20.09 46 LYS B N 1
ATOM 1007 C CA . LYS B 1 46 ? 1.970 5.855 -4.010 1.00 21.30 46 LYS B CA 1
ATOM 1008 C C . LYS B 1 46 ? 3.342 6.516 -4.053 1.00 22.10 46 LYS B C 1
ATOM 1009 O O . LYS B 1 46 ? 3.742 7.057 -5.100 1.00 19.37 46 LYS B O 1
ATOM 1015 N N . ALA B 1 47 ? 4.078 6.482 -2.929 1.00 18.88 47 ALA B N 1
ATOM 1016 C CA . ALA B 1 47 ? 5.449 6.997 -2.908 1.00 19.45 47 ALA B CA 1
ATOM 1017 C C . ALA B 1 47 ? 6.313 6.305 -3.965 1.00 18.67 47 ALA B C 1
ATOM 1018 O O . ALA B 1 47 ? 7.080 6.963 -4.676 1.00 19.14 47 ALA B O 1
ATOM 1020 N N . ILE B 1 48 ? 6.191 4.978 -4.097 1.00 19.41 48 ILE B N 1
ATOM 1021 C CA . ILE B 1 48 ? 6.981 4.287 -5.116 1.00 19.06 48 ILE B CA 1
ATOM 1022 C C . ILE B 1 48 ? 6.535 4.708 -6.513 1.00 20.93 48 ILE B C 1
ATOM 1023 O O . ILE B 1 48 ? 7.364 4.832 -7.419 1.00 21.73 48 ILE B O 1
ATOM 1028 N N . GLU B 1 49 ? 5.237 4.981 -6.701 1.00 20.10 49 GLU B N 1
ATOM 1029 C CA . GLU B 1 49 ? 4.773 5.454 -8.008 1.00 21.00 49 GLU B CA 1
ATOM 1030 C C . GLU B 1 49 ? 5.372 6.817 -8.353 1.00 22.08 49 GLU B C 1
ATOM 1031 O O . GLU B 1 49 ? 5.703 7.075 -9.521 1.00 21.48 49 GLU B O 1
ATOM 1037 N N . VAL B 1 50 ? 5.510 7.702 -7.353 1.00 19.85 50 VAL B N 1
ATOM 1038 C CA . VAL B 1 50 ? 6.174 8.991 -7.562 1.00 21.54 50 VAL B CA 1
ATOM 1039 C C . VAL B 1 50 ? 7.617 8.779 -7.990 1.00 20.59 50 VAL B C 1
ATOM 1040 O O . VAL B 1 50 ? 8.083 9.362 -8.985 1.00 19.89 50 VAL B O 1
ATOM 1044 N N . TYR B 1 51 ? 8.344 7.924 -7.261 1.00 20.89 51 TYR B N 1
ATOM 1045 C CA . TYR B 1 51 ? 9.699 7.553 -7.665 1.00 21.84 51 TYR B CA 1
ATOM 1046 C C . TYR B 1 51 ? 9.739 7.035 -9.095 1.00 22.97 51 TYR B C 1
ATOM 1047 O O . TYR B 1 51 ? 10.598 7.435 -9.895 1.00 22.02 51 TYR B O 1
ATOM 1056 N N . ASN B 1 52 ? 8.847 6.101 -9.428 1.00 21.56 52 ASN B N 1
ATOM 1057 C CA . ASN B 1 52 ? 8.879 5.518 -10.759 1.00 22.27 52 ASN B CA 1
ATOM 1058 C C . ASN B 1 52 ? 8.661 6.574 -11.831 1.00 23.15 52 ASN B C 1
ATOM 1059 O O . ASN B 1 52 ? 9.284 6.512 -12.896 1.00 24.28 52 ASN B O 1
ATOM 1064 N N . GLN B 1 53 ? 7.759 7.531 -11.585 1.00 22.27 53 GLN B N 1
ATOM 1065 C CA . GLN B 1 53 ? 7.544 8.584 -12.587 1.00 21.49 53 GLN B CA 1
ATOM 1066 C C . GLN B 1 53 ? 8.754 9.510 -12.689 1.00 23.86 53 GLN B C 1
ATOM 1067 O O . GLN B 1 53 ? 9.081 9.983 -13.787 1.00 25.24 53 GLN B O 1
ATOM 1073 N N . LEU B 1 54 ? 9.415 9.789 -11.559 1.00 21.87 54 LEU B N 1
ATOM 1074 C CA . LEU B 1 54 ? 10.634 10.598 -11.583 1.00 22.89 54 LEU B CA 1
ATOM 1075 C C . LEU B 1 54 ? 11.735 9.921 -12.371 1.00 25.43 54 LEU B C 1
ATOM 1076 O O . LEU B 1 54 ? 12.406 10.566 -13.187 1.00 26.79 54 LEU B O 1
ATOM 1081 N N . VAL B 1 55 ? 11.934 8.622 -12.158 1.00 24.51 55 VAL B N 1
ATOM 1082 C CA . VAL B 1 55 ? 12.947 7.895 -12.922 1.00 25.67 55 VAL B CA 1
ATOM 1083 C C . VAL B 1 55 ? 12.599 7.884 -14.407 1.00 28.15 55 VAL B C 1
ATOM 1084 O O . VAL B 1 55 ? 13.468 8.046 -15.266 1.00 29.67 55 VAL B O 1
ATOM 1088 N N . ASP B 1 56 ? 11.323 7.678 -14.731 1.00 27.11 56 ASP B N 1
ATOM 1089 C CA . ASP B 1 56 ? 10.912 7.635 -16.129 1.00 27.47 56 ASP B CA 1
ATOM 1090 C C . ASP B 1 56 ? 11.277 8.927 -16.851 1.00 30.08 56 ASP B C 1
ATOM 1091 O O . ASP B 1 56 ? 11.666 8.896 -18.021 1.00 31.65 56 ASP B O 1
ATOM 1096 N N . ARG B 1 57 ? 11.166 10.075 -16.168 1.00 27.72 57 ARG B N 1
ATOM 1097 C CA . ARG B 1 57 ? 11.474 11.350 -16.815 1.00 31.68 57 ARG B CA 1
ATOM 1098 C C . ARG B 1 57 ? 12.959 11.702 -16.753 1.00 30.23 57 ARG B C 1
ATOM 1099 O O . ARG B 1 57 ? 13.537 12.154 -17.753 1.00 29.75 57 ARG B O 1
ATOM 1107 N N . LEU B 1 58 ? 13.575 11.541 -15.580 1.00 28.47 58 LEU B N 1
ATOM 1108 C CA . LEU B 1 58 ? 14.935 12.031 -15.377 1.00 31.50 58 LEU B CA 1
ATOM 1109 C C . LEU B 1 58 ? 16.014 10.997 -15.677 1.00 33.50 58 LEU B C 1
ATOM 1110 O O . LEU B 1 58 ? 17.164 11.391 -15.916 1.00 33.43 58 LEU B O 1
ATOM 1115 N N . LYS B 1 59 ? 15.690 9.698 -15.673 1.00 31.70 59 LYS B N 1
ATOM 1116 C CA . LYS B 1 59 ? 16.671 8.658 -16.043 1.00 36.61 59 LYS B CA 1
ATOM 1117 C C . LYS B 1 59 ? 17.931 8.794 -15.191 1.00 37.98 59 LYS B C 1
ATOM 1118 O O . LYS B 1 59 ? 17.824 8.846 -13.959 1.00 33.74 59 LYS B O 1
ATOM 1124 N N . GLU B 1 60 ? 19.115 8.862 -15.806 1.00 40.64 60 GLU B N 1
ATOM 1125 C CA . GLU B 1 60 ? 20.390 8.946 -15.112 1.00 43.74 60 GLU B CA 1
ATOM 1126 C C . GLU B 1 60 ? 20.476 10.200 -14.271 1.00 39.14 60 GLU B C 1
ATOM 1127 O O . GLU B 1 60 ? 21.314 10.275 -13.369 1.00 40.59 60 GLU B O 1
ATOM 1133 N N . GLY B 1 61 ? 19.668 11.204 -14.593 1.00 36.42 61 GLY B N 1
ATOM 1134 C CA . GLY B 1 61 ? 19.680 12.462 -13.888 1.00 35.43 61 GLY B CA 1
ATOM 1135 C C . GLY B 1 61 ? 19.172 12.403 -12.474 1.00 33.59 61 GLY B C 1
ATOM 1136 O O . GLY B 1 61 ? 19.163 13.433 -11.798 1.00 31.32 61 GLY B O 1
ATOM 1137 N N . VAL B 1 62 ? 18.714 11.242 -12.008 1.00 28.29 62 VAL B N 1
ATOM 1138 C CA . VAL B 1 62 ? 18.286 11.092 -10.624 1.00 29.41 62 VAL B CA 1
ATOM 1139 C C . VAL B 1 62 ? 18.770 9.743 -10.122 1.00 31.71 62 VAL B C 1
ATOM 1140 O O . VAL B 1 62 ? 18.872 8.772 -10.881 1.00 32.18 62 VAL B O 1
ATOM 1144 N N . ARG B 1 63 ? 19.123 9.700 -8.844 1.00 27.36 63 ARG B N 1
ATOM 1145 C CA . ARG B 1 63 ? 19.711 8.511 -8.243 1.00 30.76 63 ARG B CA 1
ATOM 1146 C C . ARG B 1 63 ? 18.952 8.207 -6.966 1.00 29.71 63 ARG B C 1
ATOM 1147 O O . ARG B 1 63 ? 18.704 9.111 -6.166 1.00 27.02 63 ARG B O 1
ATOM 1155 N N . LEU B 1 64 ? 18.591 6.939 -6.767 1.00 26.24 64 LEU B N 1
ATOM 1156 C CA . LEU B 1 64 ? 18.037 6.502 -5.490 1.00 29.36 64 LEU B CA 1
ATOM 1157 C C . LEU B 1 64 ? 19.200 6.251 -4.543 1.00 30.88 64 LEU B C 1
ATOM 1158 O O . LEU B 1 64 ? 19.895 5.244 -4.646 1.00 31.98 64 LEU B O 1
ATOM 1163 N N . GLU B 1 65 ? 19.431 7.192 -3.629 1.00 27.14 65 GLU B N 1
ATOM 1164 C CA . GLU B 1 65 ? 20.564 7.102 -2.719 1.00 30.87 65 GLU B CA 1
ATOM 1165 C C . GLU B 1 65 ? 20.324 6.100 -1.598 1.00 30.40 65 GLU B C 1
ATOM 1166 O O . GLU B 1 65 ? 21.268 5.454 -1.132 1.00 32.58 65 GLU B O 1
ATOM 1172 N N . LYS B 1 66 ? 19.081 5.976 -1.130 1.00 28.99 66 LYS B N 1
ATOM 1173 C CA . LYS B 1 66 ? 18.834 5.178 0.060 1.00 30.72 66 LYS B CA 1
ATOM 1174 C C . LYS B 1 66 ? 17.349 4.871 0.102 1.00 29.10 66 LYS B C 1
ATOM 1175 O O . LYS B 1 66 ? 16.530 5.739 -0.210 1.00 24.81 66 LYS B O 1
ATOM 1181 N N . VAL B 1 67 ? 17.015 3.645 0.498 1.00 30.41 67 VAL B N 1
ATOM 1182 C CA . VAL B 1 67 ? 15.649 3.253 0.819 1.00 28.45 67 VAL B CA 1
ATOM 1183 C C . VAL B 1 67 ? 15.668 2.738 2.252 1.00 27.92 67 VAL B C 1
ATOM 1184 O O . VAL B 1 67 ? 16.461 1.845 2.589 1.00 31.31 67 VAL B O 1
ATOM 1188 N N . ASP B 1 68 ? 14.833 3.323 3.099 1.00 24.90 68 ASP B N 1
ATOM 1189 C CA . ASP B 1 68 ? 14.622 2.840 4.452 1.00 24.13 68 ASP B CA 1
ATOM 1190 C C . ASP B 1 68 ? 13.179 2.372 4.573 1.00 22.45 68 ASP B C 1
ATOM 1191 O O . ASP B 1 68 ? 12.272 3.009 4.042 1.00 20.60 68 ASP B O 1
ATOM 1196 N N . ILE B 1 69 ? 12.966 1.269 5.296 1.00 21.71 69 ILE B N 1
ATOM 1197 C CA . ILE B 1 69 ? 11.633 0.809 5.648 1.00 23.20 69 ILE B CA 1
ATOM 1198 C C . ILE B 1 69 ? 11.599 0.548 7.141 1.00 20.78 69 ILE B C 1
ATOM 1199 O O . ILE B 1 69 ? 12.634 0.353 7.787 1.00 22.25 69 ILE B O 1
ATOM 1204 N N . GLY B 1 70 ? 10.389 0.524 7.687 1.00 20.52 70 GLY B N 1
ATOM 1205 C CA . GLY B 1 70 ? 10.247 0.290 9.115 1.00 20.16 70 GLY B CA 1
ATOM 1206 C C . GLY B 1 70 ? 8.818 0.556 9.546 1.00 20.51 70 GLY B C 1
ATOM 1207 O O . GLY B 1 70 ? 7.878 0.461 8.748 1.00 18.03 70 GLY B O 1
ATOM 1208 N N . SER B 1 71 ? 8.656 0.871 10.826 1.00 20.17 71 SER B N 1
ATOM 1209 C CA . SER B 1 71 ? 7.315 1.199 11.288 1.00 21.58 71 SER B CA 1
ATOM 1210 C C . SER B 1 71 ? 7.321 2.556 11.966 1.00 23.34 71 SER B C 1
ATOM 1211 O O . SER B 1 71 ? 8.369 3.066 12.388 1.00 21.87 71 SER B O 1
ATOM 1214 N N . GLU B 1 72 ? 6.126 3.150 12.009 1.00 22.22 72 GLU B N 1
ATOM 1215 C CA . GLU B 1 72 ? 5.907 4.441 12.643 1.00 22.96 72 GLU B CA 1
ATOM 1216 C C . GLU B 1 72 ? 4.568 4.371 13.354 1.00 24.21 72 GLU B C 1
ATOM 1217 O O . GLU B 1 72 ? 3.788 3.434 13.156 1.00 24.33 72 GLU B O 1
ATOM 1223 N N . VAL B 1 73 ? 4.290 5.363 14.193 1.00 24.20 73 VAL B N 1
ATOM 1224 C CA . VAL B 1 73 ? 3.065 5.390 14.977 1.00 26.10 73 VAL B CA 1
ATOM 1225 C C . VAL B 1 73 ? 2.184 6.508 14.442 1.00 27.89 73 VAL B C 1
ATOM 1226 O O . VAL B 1 73 ? 2.636 7.640 14.254 1.00 25.83 73 VAL B O 1
ATOM 1230 N N . LYS B 1 74 ? 0.936 6.192 14.182 1.00 28.72 74 LYS B N 1
ATOM 1231 C CA . LYS B 1 74 ? -0.065 7.188 13.808 1.00 31.68 74 LYS B CA 1
ATOM 1232 C C . LYS B 1 74 ? -1.369 6.823 14.517 1.00 33.96 74 LYS B C 1
ATOM 1233 O O . LYS B 1 74 ? -1.925 5.736 14.308 1.00 30.46 74 LYS B O 1
ATOM 1239 N N . ASP B 1 75 ? -1.848 7.727 15.368 1.00 34.68 75 ASP B N 1
ATOM 1240 C CA . ASP B 1 75 ? -3.141 7.572 16.035 1.00 39.09 75 ASP B CA 1
ATOM 1241 C C . ASP B 1 75 ? -3.197 6.248 16.785 1.00 40.41 75 ASP B C 1
ATOM 1242 O O . ASP B 1 75 ? -4.116 5.451 16.613 1.00 39.16 75 ASP B O 1
ATOM 1247 N N . ARG B 1 76 ? -2.159 5.994 17.584 1.00 35.21 76 ARG B N 1
ATOM 1248 C CA . ARG B 1 76 ? -2.089 4.831 18.477 1.00 37.79 76 ARG B CA 1
ATOM 1249 C C . ARG B 1 76 ? -2.077 3.501 17.720 1.00 38.17 76 ARG B C 1
ATOM 1250 O O . ARG B 1 76 ? -2.415 2.455 18.288 1.00 40.98 76 ARG B O 1
ATOM 1258 N N . ARG B 1 77 ? -1.694 3.513 16.449 1.00 33.94 77 ARG B N 1
ATOM 1259 C CA . ARG B 1 77 ? -1.504 2.306 15.657 1.00 35.19 77 ARG B CA 1
ATOM 1260 C C . ARG B 1 77 ? -0.102 2.319 15.061 1.00 30.30 77 ARG B C 1
ATOM 1261 O O . ARG B 1 77 ? 0.384 3.370 14.645 1.00 30.80 77 ARG B O 1
ATOM 1269 N N . ARG B 1 78 ? 0.534 1.154 14.998 1.00 27.79 78 ARG B N 1
ATOM 1270 C CA . ARG B 1 78 ? 1.833 1.043 14.341 1.00 25.33 78 ARG B CA 1
ATOM 1271 C C . ARG B 1 78 ? 1.597 0.660 12.878 1.00 26.84 78 ARG B C 1
ATOM 1272 O O . ARG B 1 78 ? 0.834 -0.268 12.594 1.00 29.93 78 ARG B O 1
ATOM 1280 N N . ILE B 1 79 ? 2.191 1.416 11.945 1.00 22.76 79 ILE B N 1
ATOM 1281 C CA . ILE B 1 79 ? 1.971 1.229 10.511 1.00 22.02 79 ILE B CA 1
ATOM 1282 C C . ILE B 1 79 ? 3.315 1.221 9.801 1.00 24.49 79 ILE B C 1
ATOM 1283 O O . ILE B 1 79 ? 4.301 1.738 10.316 1.00 22.03 79 ILE B O 1
ATOM 1288 N N . SER B 1 80 ? 3.342 0.631 8.599 1.00 21.17 80 SER B N 1
ATOM 1289 C CA . SER B 1 80 ? 4.567 0.589 7.800 1.00 20.86 80 SER B CA 1
ATOM 1290 C C . SER B 1 80 ? 4.937 1.966 7.242 1.00 18.15 80 SER B C 1
ATOM 1291 O O . SER B 1 80 ? 4.075 2.795 6.975 1.00 19.47 80 SER B O 1
ATOM 1294 N N . TYR B 1 81 ? 6.234 2.189 7.017 1.00 19.96 81 TYR B N 1
ATOM 1295 C CA . TYR B 1 81 ? 6.664 3.339 6.218 1.00 17.90 81 TYR B CA 1
ATOM 1296 C C . TYR B 1 81 ? 7.779 2.954 5.258 1.00 20.82 81 TYR B C 1
ATOM 1297 O O . TYR B 1 81 ? 8.479 1.946 5.438 1.00 17.66 81 TYR B O 1
ATOM 1306 N N . ILE B 1 82 ? 7.949 3.799 4.229 1.00 19.21 82 ILE B N 1
ATOM 1307 C CA . ILE B 1 82 ? 9.128 3.795 3.369 1.00 18.97 82 ILE B CA 1
ATOM 1308 C C . ILE B 1 82 ? 9.667 5.220 3.339 1.00 17.38 82 ILE B C 1
ATOM 1309 O O . ILE B 1 82 ? 8.906 6.195 3.365 1.00 18.25 82 ILE B O 1
ATOM 1314 N N . LEU B 1 83 ? 10.987 5.344 3.262 1.00 20.29 83 LEU B N 1
ATOM 1315 C CA . LEU B 1 83 ? 11.608 6.653 3.095 1.00 19.83 83 LEU B CA 1
ATOM 1316 C C . LEU B 1 83 ? 12.627 6.528 1.976 1.00 20.20 83 LEU B C 1
ATOM 1317 O O . LEU B 1 83 ? 13.532 5.694 2.065 1.00 23.27 83 LEU B O 1
ATOM 1322 N N . LEU B 1 84 ? 12.470 7.339 0.926 1.00 19.42 84 LEU B N 1
ATOM 1323 C CA . LEU B 1 84 ? 13.323 7.327 -0.252 1.00 20.00 84 LEU B CA 1
ATOM 1324 C C . LEU B 1 84 ? 14.162 8.589 -0.217 1.00 21.19 84 LEU B C 1
ATOM 1325 O O . LEU B 1 84 ? 13.626 9.674 0.016 1.00 23.99 84 LEU B O 1
ATOM 1330 N N . ARG B 1 85 ? 15.461 8.463 -0.391 1.00 19.77 85 ARG B N 1
ATOM 1331 C CA . ARG B 1 85 ? 16.267 9.661 -0.554 1.00 23.64 85 ARG B CA 1
ATOM 1332 C C . ARG B 1 85 ? 16.729 9.683 -2.000 1.00 24.38 85 ARG B C 1
ATOM 1333 O O . ARG B 1 85 ? 17.378 8.736 -2.460 1.00 23.68 85 ARG B O 1
ATOM 1341 N N . LEU B 1 86 ? 16.384 10.753 -2.710 1.00 23.76 86 LEU B N 1
ATOM 1342 C CA . LEU B 1 86 ? 16.644 10.887 -4.131 1.00 22.24 86 LEU B CA 1
ATOM 1343 C C . LEU B 1 86 ? 17.642 12.010 -4.350 1.00 26.26 86 LEU B C 1
ATOM 1344 O O . LEU B 1 86 ? 17.512 13.078 -3.749 1.00 27.43 86 LEU B O 1
ATOM 1349 N N . LYS B 1 87 ? 18.604 11.783 -5.238 1.00 22.33 87 LYS B N 1
ATOM 1350 C CA . LYS B 1 87 ? 19.633 12.773 -5.531 1.00 27.65 87 LYS B CA 1
ATOM 1351 C C . LYS B 1 87 ? 19.592 13.166 -7.002 1.00 27.89 87 LYS B C 1
ATOM 1352 O O . LYS B 1 87 ? 19.577 12.298 -7.878 1.00 27.64 87 LYS B O 1
ATOM 1358 N N . ARG B 1 88 ? 19.595 14.473 -7.270 1.00 26.46 88 ARG B N 1
ATOM 1359 C CA . ARG B 1 88 ? 19.723 14.958 -8.633 1.00 30.62 88 ARG B CA 1
ATOM 1360 C C . ARG B 1 88 ? 21.185 14.851 -9.063 1.00 32.26 88 ARG B C 1
ATOM 1361 O O . ARG B 1 88 ? 22.097 15.246 -8.320 1.00 33.12 88 ARG B O 1
ATOM 1369 N N . ILE B 1 89 ? 21.409 14.262 -10.238 1.00 33.36 89 ILE B N 1
ATOM 1370 C CA . ILE B 1 89 ? 22.740 13.985 -10.774 1.00 36.45 89 ILE B CA 1
ATOM 1371 C C . ILE B 1 89 ? 23.007 14.941 -11.925 1.00 37.04 89 ILE B C 1
ATOM 1372 O O . ILE B 1 89 ? 22.206 15.035 -12.859 1.00 36.02 89 ILE B O 1
ATOM 1377 N N . TYR B 1 90 ? 24.139 15.629 -11.872 1.00 39.49 90 TYR B N 1
ATOM 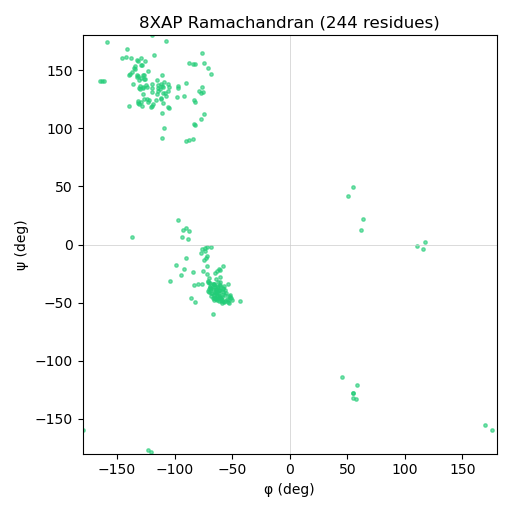1378 C CA . TYR B 1 90 ? 24.465 16.600 -12.915 1.00 46.56 90 TYR B CA 1
ATOM 1379 C C . TYR B 1 90 ? 25.576 16.067 -13.812 1.00 50.82 90 TYR B C 1
ATOM 1380 O O . TYR B 1 90 ? 26.123 14.999 -13.547 1.00 51.15 90 TYR B O 1
ATOM 1390 N N . PRO C 1 6 ? -2.189 3.637 -26.358 1.00 58.90 6 PRO C N 1
ATOM 1391 C CA . PRO C 1 6 ? -2.733 3.594 -27.724 1.00 58.85 6 PRO C CA 1
ATOM 1392 C C . PRO C 1 6 ? -1.612 3.663 -28.758 1.00 55.05 6 PRO C C 1
ATOM 1393 O O . PRO C 1 6 ? -1.573 2.857 -29.690 1.00 55.30 6 PRO C O 1
ATOM 1397 N N . ASN C 1 7 ? -0.710 4.629 -28.595 1.00 51.48 7 ASN C N 1
ATOM 1398 C CA . ASN C 1 7 ? 0.565 4.621 -29.298 1.00 48.12 7 ASN C CA 1
ATOM 1399 C C . ASN C 1 7 ? 1.614 3.842 -28.530 1.00 46.70 7 ASN C C 1
ATOM 1400 O O . ASN C 1 7 ? 2.805 3.956 -28.833 1.00 44.35 7 ASN C O 1
ATOM 1405 N N . GLU C 1 8 ? 1.200 3.100 -27.511 1.00 46.38 8 GLU C N 1
ATOM 1406 C CA . GLU C 1 8 ? 2.082 2.261 -26.712 1.00 45.97 8 GLU C CA 1
ATOM 1407 C C . GLU C 1 8 ? 1.702 0.823 -27.046 1.00 45.89 8 GLU C C 1
ATOM 1408 O O . GLU C 1 8 ? 0.804 0.240 -26.435 1.00 49.11 8 GLU C O 1
ATOM 1414 N N . ILE C 1 9 ? 2.386 0.268 -28.039 1.00 42.78 9 ILE C N 1
ATOM 1415 C CA . ILE C 1 9 ? 2.071 -1.026 -28.633 1.00 43.50 9 ILE C CA 1
ATOM 1416 C C . ILE C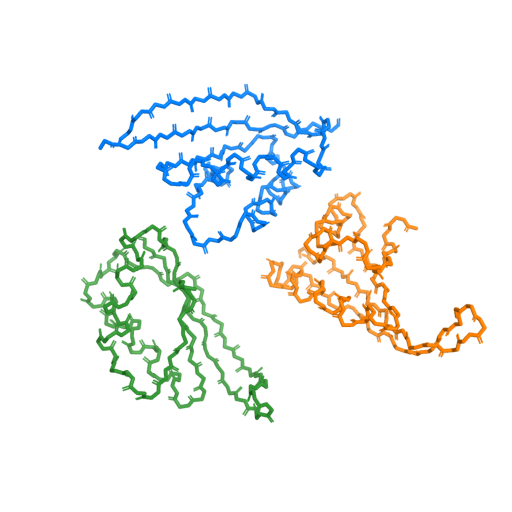 1 9 ? 2.815 -2.122 -27.881 1.00 43.10 9 ILE C C 1
ATOM 1417 O O . ILE C 1 9 ? 3.990 -1.960 -27.532 1.00 39.28 9 ILE C O 1
ATOM 1422 N N . VAL C 1 10 ? 2.138 -3.242 -27.635 1.00 44.95 10 VAL C N 1
ATOM 1423 C CA . VAL C 1 10 ? 2.747 -4.419 -27.019 1.00 42.49 10 VAL C CA 1
ATOM 1424 C C . VAL C 1 10 ? 2.640 -5.578 -28.004 1.00 44.29 10 VAL C C 1
ATOM 1425 O O . VAL C 1 10 ? 1.535 -5.945 -28.428 1.00 45.36 10 VAL C O 1
ATOM 1429 N N . ILE C 1 11 ? 3.788 -6.139 -28.380 1.00 43.60 11 ILE C N 1
ATOM 1430 C CA . ILE C 1 11 ? 3.850 -7.191 -29.389 1.00 45.36 11 ILE C CA 1
ATOM 1431 C C . ILE C 1 11 ? 3.442 -8.520 -28.764 1.00 49.08 11 ILE C C 1
ATOM 1432 O O . ILE C 1 11 ? 3.935 -8.890 -27.693 1.00 48.28 11 ILE C O 1
ATOM 1437 N N . THR C 1 12 ? 2.551 -9.246 -29.439 1.00 50.11 12 THR C N 1
ATOM 1438 C CA . THR C 1 12 ? 2.070 -10.561 -29.016 1.00 54.80 12 THR C CA 1
ATOM 1439 C C . THR C 1 12 ? 2.402 -11.610 -30.081 1.00 60.31 12 THR C C 1
ATOM 1440 O O . THR C 1 12 ? 2.978 -11.309 -31.129 1.00 59.06 12 THR C O 1
ATOM 1444 N N . LYS C 1 13 ? 2.016 -12.862 -29.815 1.00 64.92 13 LYS C N 1
ATOM 1445 C CA . LYS C 1 13 ? 2.249 -13.921 -30.792 1.00 68.20 13 LYS C CA 1
ATOM 1446 C C . LYS C 1 13 ? 1.169 -13.999 -31.860 1.00 72.03 13 LYS C C 1
ATOM 1447 O O . LYS C 1 13 ? 1.432 -14.527 -32.946 1.00 72.26 13 LYS C O 1
ATOM 1453 N N . SER C 1 14 ? -0.034 -13.501 -31.577 1.00 77.37 14 SER C N 1
ATOM 1454 C CA . SER C 1 14 ? -1.144 -13.651 -32.512 1.00 78.19 14 SER C CA 1
ATOM 1455 C C . SER C 1 14 ? -0.900 -12.864 -33.793 1.00 78.42 14 SER C C 1
ATOM 1456 O O . SER C 1 14 ? -0.852 -13.433 -34.890 1.00 80.80 14 SER C O 1
ATOM 1459 N N . LYS C 1 15 ? -0.740 -11.549 -33.670 1.00 71.93 15 LYS C N 1
ATOM 1460 C CA . LYS C 1 15 ? -0.636 -10.679 -34.833 1.00 68.32 15 LYS C CA 1
ATOM 1461 C C . LYS C 1 15 ? 0.656 -10.920 -35.604 1.00 68.07 15 LYS C C 1
ATOM 1462 O O . LYS C 1 15 ? 1.708 -11.215 -35.030 1.00 67.93 15 LYS C O 1
ATOM 1468 N N . ARG C 1 16 ? 0.571 -10.750 -36.920 1.00 66.84 16 ARG C N 1
ATOM 1469 C CA . ARG C 1 16 ? 1.739 -10.780 -37.784 1.00 66.34 16 ARG C CA 1
ATOM 1470 C C . ARG C 1 16 ? 2.521 -9.473 -37.662 1.00 60.61 16 ARG C C 1
ATOM 1471 O O . ARG C 1 16 ? 2.025 -8.466 -37.147 1.00 58.18 16 ARG C O 1
ATOM 1479 N N . ILE C 1 17 ? 3.762 -9.497 -38.153 1.00 59.93 17 ILE C N 1
ATOM 1480 C CA . ILE C 1 17 ? 4.586 -8.291 -38.125 1.00 56.39 17 ILE C CA 1
ATOM 1481 C C . ILE C 1 17 ? 3.951 -7.186 -38.959 1.00 55.10 17 ILE C C 1
ATOM 1482 O O . ILE C 1 17 ? 4.005 -6.005 -38.594 1.00 49.53 17 ILE C O 1
ATOM 1487 N N . GLU C 1 18 ? 3.309 -7.555 -40.074 1.00 55.41 18 GLU C N 1
ATOM 1488 C CA . GLU C 1 18 ? 2.744 -6.559 -40.979 1.00 53.60 18 GLU C CA 1
ATOM 1489 C C . GLU C 1 18 ? 1.538 -5.847 -40.378 1.00 51.31 18 GLU C C 1
ATOM 1490 O O . GLU C 1 18 ? 1.271 -4.691 -40.729 1.00 49.60 18 GLU C O 1
ATOM 1496 N N . ASP C 1 19 ? 0.788 -6.510 -39.491 1.00 53.02 19 ASP C N 1
ATOM 1497 C CA . ASP C 1 19 ? -0.327 -5.828 -38.836 1.00 52.19 19 ASP C CA 1
ATOM 1498 C C . ASP C 1 19 ? 0.166 -4.781 -37.847 1.00 47.76 19 ASP C C 1
ATOM 1499 O O . ASP C 1 19 ? -0.434 -3.707 -37.719 1.00 45.38 19 ASP C O 1
ATOM 1504 N N . TYR C 1 20 ? 1.249 -5.079 -37.129 1.00 48.74 20 TYR C N 1
ATOM 1505 C CA . TYR C 1 20 ? 1.834 -4.082 -36.242 1.00 45.53 20 TYR C CA 1
ATOM 1506 C C . TYR C 1 20 ? 2.426 -2.9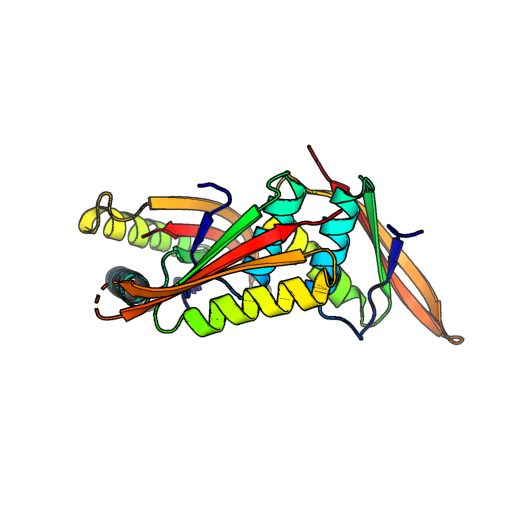23 -37.030 1.00 44.72 20 TYR C C 1
ATOM 1507 O O . TYR C 1 20 ? 2.322 -1.767 -36.609 1.00 43.12 20 TYR C O 1
ATOM 1516 N N . VAL C 1 21 ? 3.054 -3.220 -38.173 1.00 43.81 21 VAL C N 1
ATOM 1517 C CA . VAL C 1 21 ? 3.542 -2.172 -39.069 1.00 43.05 21 VAL C CA 1
ATOM 1518 C C . VAL C 1 21 ? 2.391 -1.284 -39.520 1.00 41.90 21 VAL C C 1
ATOM 1519 O O . VAL C 1 21 ? 2.469 -0.051 -39.450 1.00 41.55 21 VAL C O 1
ATOM 1523 N N . LEU C 1 22 ? 1.313 -1.900 -40.012 1.00 43.92 22 LEU C N 1
ATOM 1524 C CA . LEU C 1 22 ? 0.111 -1.150 -40.373 1.00 44.15 22 LEU C CA 1
ATOM 1525 C C . LEU C 1 22 ? -0.386 -0.310 -39.206 1.00 44.17 22 LEU C C 1
ATOM 1526 O O . LEU C 1 22 ? -0.727 0.869 -39.364 1.00 43.35 22 LEU C O 1
ATOM 1531 N N . ASP C 1 23 ? -0.457 -0.927 -38.030 1.00 43.60 23 ASP C N 1
ATOM 1532 C CA . ASP C 1 23 ? -0.875 -0.238 -36.814 1.00 45.11 23 ASP C CA 1
ATOM 1533 C C . ASP C 1 23 ? -0.070 1.036 -36.585 1.00 42.23 23 ASP C C 1
ATOM 1534 O O . ASP C 1 23 ? -0.634 2.112 -36.352 1.00 42.73 23 ASP C O 1
ATOM 1539 N N . THR C 1 24 ? 1.260 0.925 -36.647 1.00 40.09 24 THR C N 1
ATOM 1540 C CA . THR C 1 24 ? 2.126 2.061 -36.336 1.00 39.79 24 THR C CA 1
ATOM 1541 C C . THR C 1 24 ? 1.941 3.191 -37.330 1.00 40.34 24 THR C C 1
ATOM 1542 O O . THR C 1 24 ? 1.847 4.362 -36.949 1.00 41.09 24 THR C O 1
ATOM 1546 N N . ILE C 1 25 ? 1.910 2.861 -38.621 1.00 37.77 25 ILE C N 1
ATOM 1547 C CA . ILE C 1 25 ? 1.769 3.901 -39.634 1.00 40.66 25 ILE C CA 1
ATOM 1548 C C . ILE C 1 25 ? 0.450 4.647 -39.460 1.00 45.94 25 ILE C C 1
ATOM 1549 O O . ILE C 1 25 ? 0.385 5.872 -39.624 1.00 48.47 25 ILE C O 1
ATOM 1554 N N . ILE C 1 26 ? -0.618 3.926 -39.122 1.00 41.12 26 ILE C N 1
ATOM 1555 C CA . ILE C 1 26 ? -1.908 4.578 -38.917 1.00 45.20 26 ILE C CA 1
ATOM 1556 C C . ILE C 1 26 ? -1.851 5.516 -37.714 1.00 48.65 26 ILE C C 1
ATOM 1557 O O . ILE C 1 26 ? -2.376 6.636 -37.759 1.00 53.29 26 ILE C O 1
ATOM 1562 N N . LEU C 1 27 ? -1.185 5.095 -36.635 1.00 47.74 27 LEU C N 1
ATOM 1563 C CA . LEU C 1 27 ? -1.013 5.983 -35.489 1.00 47.76 27 LEU C CA 1
ATOM 1564 C C . LEU C 1 27 ? -0.267 7.246 -35.889 1.00 48.69 27 LEU C C 1
ATOM 1565 O O . LEU C 1 27 ? -0.675 8.358 -35.539 1.00 50.89 27 LEU C O 1
ATOM 1570 N N . PHE C 1 28 ? 0.832 7.088 -36.633 1.00 45.55 28 PHE C N 1
ATOM 1571 C CA . PHE C 1 28 ? 1.562 8.233 -37.164 1.00 47.40 28 PHE C CA 1
ATOM 1572 C C . PHE C 1 28 ? 0.623 9.206 -37.877 1.00 52.80 28 PHE C C 1
ATOM 1573 O O . PHE C 1 28 ? 0.657 10.417 -37.627 1.00 55.15 28 PHE C O 1
ATOM 1581 N N . ASN C 1 29 ? -0.243 8.689 -38.756 1.00 50.18 29 ASN C N 1
ATOM 1582 C CA . ASN C 1 29 ? -1.131 9.570 -39.515 1.00 54.43 29 ASN C CA 1
ATOM 1583 C C . ASN C 1 29 ? -2.236 10.164 -38.651 1.00 56.37 29 ASN C C 1
ATOM 1584 O O . ASN C 1 29 ? -2.777 11.224 -38.988 1.00 59.14 29 ASN C O 1
ATOM 1589 N N . GLN C 1 30 ? -2.599 9.493 -37.559 1.00 58.22 30 GLN C N 1
ATOM 1590 C CA . GLN C 1 30 ? -3.634 9.986 -36.660 1.00 58.90 30 GLN C CA 1
ATOM 1591 C C . GLN C 1 30 ? -3.150 11.101 -35.740 1.00 60.26 30 GLN C C 1
ATOM 1592 O O . GLN C 1 30 ? -3.972 11.689 -35.029 1.00 64.29 30 GLN C O 1
ATOM 1598 N N . GLY C 1 31 ? -1.854 11.405 -35.729 1.00 57.16 31 GLY C N 1
ATOM 1599 C CA . GLY C 1 31 ? -1.318 12.468 -34.891 1.00 57.07 31 GLY C CA 1
ATOM 1600 C C . GLY C 1 31 ? -0.352 12.013 -33.816 1.00 53.36 31 GLY C C 1
ATOM 1601 O O . GLY C 1 31 ? 0.196 12.866 -33.102 1.00 53.96 31 GLY C O 1
ATOM 1602 N N . TYR C 1 32 ? -0.125 10.714 -33.653 1.00 51.69 32 TYR C N 1
ATOM 1603 C CA . TYR C 1 32 ? 0.830 10.190 -32.677 1.00 49.60 32 TYR C CA 1
ATOM 1604 C C . TYR C 1 32 ? 2.215 10.212 -33.305 1.00 49.96 32 TYR C C 1
ATOM 1605 O O . TYR C 1 32 ? 2.648 9.247 -33.937 1.00 49.68 32 TYR C O 1
ATOM 1614 N N . GLU C 1 33 ? 2.922 11.331 -33.110 1.00 48.70 33 GLU C N 1
ATOM 1615 C CA . GLU C 1 33 ? 4.237 11.508 -33.718 1.00 49.43 33 GLU C CA 1
ATOM 1616 C C . GLU C 1 33 ? 5.233 10.469 -33.220 1.00 48.29 33 GLU C C 1
ATOM 1617 O O . GLU C 1 33 ? 6.131 10.066 -33.967 1.00 46.97 33 GLU C O 1
ATOM 1623 N N . GLU C 1 34 ? 5.101 10.028 -31.973 1.00 46.37 34 GLU C N 1
ATOM 1624 C CA . GLU C 1 34 ? 5.986 9.017 -31.415 1.00 45.54 34 GLU C CA 1
ATOM 1625 C C . GLU C 1 34 ? 5.146 7.818 -31.016 1.00 42.76 34 GLU C C 1
ATOM 1626 O O . GLU C 1 34 ? 4.075 7.975 -30.421 1.00 41.30 34 GLU C O 1
ATOM 1632 N N . VAL C 1 35 ? 5.626 6.630 -31.365 1.00 41.19 35 VAL C N 1
ATOM 1633 C CA . VAL C 1 35 ? 4.968 5.370 -31.060 1.00 39.31 35 VAL C CA 1
ATOM 1634 C C . VAL C 1 35 ? 5.977 4.514 -30.313 1.00 38.29 35 VAL C C 1
ATOM 1635 O O . VAL C 1 35 ? 7.161 4.507 -30.659 1.00 37.26 35 VAL C O 1
ATOM 1639 N N . GLU C 1 36 ? 5.525 3.845 -29.256 1.00 37.22 36 GLU C N 1
ATOM 1640 C CA . GLU C 1 36 ? 6.374 2.955 -28.475 1.00 35.64 36 GLU C CA 1
ATOM 1641 C C . GLU C 1 36 ? 6.004 1.516 -28.799 1.00 35.36 36 GLU C C 1
ATOM 1642 O O . GLU C 1 36 ? 4.818 1.172 -28.862 1.00 37.93 36 GLU C O 1
ATOM 1648 N N . ILE C 1 37 ? 7.013 0.690 -29.062 1.00 34.31 37 ILE C N 1
ATOM 1649 C CA . ILE C 1 37 ? 6.811 -0.719 -29.379 1.00 34.00 37 ILE C CA 1
ATOM 1650 C C . ILE C 1 37 ? 7.544 -1.530 -28.328 1.00 32.81 37 ILE C C 1
ATOM 1651 O O . ILE C 1 37 ? 8.768 -1.417 -28.200 1.00 29.02 37 ILE C O 1
ATOM 1656 N N . ARG C 1 38 ? 6.801 -2.341 -27.583 1.00 32.39 38 ARG C N 1
ATOM 1657 C CA . ARG C 1 38 ? 7.360 -3.143 -26.501 1.00 33.67 38 ARG C CA 1
ATOM 1658 C C . ARG C 1 38 ? 7.237 -4.617 -26.849 1.00 33.76 38 ARG C C 1
ATOM 1659 O O . ARG C 1 38 ? 6.178 -5.078 -27.285 1.00 34.32 38 ARG C O 1
ATOM 1667 N N . GLY C 1 39 ? 8.321 -5.345 -26.675 1.00 32.40 39 GLY C N 1
ATOM 1668 C CA . GLY C 1 39 ? 8.306 -6.790 -26.839 1.00 33.32 39 GLY C CA 1
ATOM 1669 C C . GLY C 1 39 ? 8.993 -7.429 -25.665 1.00 35.12 39 GLY C C 1
ATOM 1670 O O . GLY C 1 39 ? 9.961 -6.894 -25.120 1.00 29.05 39 GLY C O 1
ATOM 1671 N N . SER C 1 40 ? 8.486 -8.581 -25.256 1.00 34.61 40 SER C N 1
ATOM 1672 C CA . SER C 1 40 ? 9.034 -9.277 -24.106 1.00 37.46 40 SER C CA 1
ATOM 1673 C C . SER C 1 40 ? 9.376 -10.712 -24.475 1.00 39.11 40 SER C C 1
ATOM 1674 O O . SER C 1 40 ? 8.712 -11.337 -25.312 1.00 39.20 40 SER C O 1
ATOM 1677 N N . GLY C 1 41 ? 10.445 -11.221 -23.851 1.00 38.94 41 GLY C N 1
ATOM 1678 C CA . GLY C 1 41 ? 10.925 -12.565 -24.109 1.00 41.93 41 GLY C CA 1
ATOM 1679 C C . GLY C 1 41 ? 11.016 -12.956 -25.570 1.00 44.82 41 GLY C C 1
ATOM 1680 O O . GLY C 1 41 ? 11.807 -12.393 -26.337 1.00 43.23 41 GLY C O 1
ATOM 1681 N N . GLN C 1 42 ? 10.186 -13.925 -25.964 1.00 49.76 42 GLN C N 1
ATOM 1682 C CA . GLN C 1 42 ? 10.182 -14.402 -27.343 1.00 52.22 42 GLN C CA 1
ATOM 1683 C C . GLN C 1 42 ? 9.922 -13.281 -28.345 1.00 52.19 42 GLN C C 1
ATOM 1684 O O . GLN C 1 42 ? 10.508 -13.270 -29.428 1.00 53.45 42 GLN C O 1
ATOM 1690 N N . GLU C 1 43 ? 9.087 -12.320 -28.001 1.00 46.56 43 GLU C N 1
ATOM 1691 C CA . GLU C 1 43 ? 8.685 -11.278 -28.933 1.00 45.88 43 GLU C CA 1
ATOM 1692 C C . GLU C 1 43 ? 9.576 -10.060 -28.929 1.00 40.32 43 GLU C C 1
ATOM 1693 O O . GLU C 1 43 ? 9.234 -9.070 -29.576 1.00 38.79 43 GLU C O 1
ATOM 1699 N N . ILE C 1 44 ? 10.760 -10.157 -28.335 1.00 39.31 44 ILE C N 1
ATOM 1700 C CA . ILE C 1 44 ? 11.770 -9.131 -28.557 1.00 38.22 44 ILE C CA 1
ATOM 1701 C C . ILE C 1 44 ? 12.225 -9.141 -30.009 1.00 36.91 44 ILE C C 1
ATOM 1702 O O . ILE C 1 44 ? 12.314 -8.095 -30.663 1.00 36.42 44 ILE C O 1
ATOM 1707 N N . ASN C 1 45 ? 12.532 -10.331 -30.534 1.00 38.38 45 ASN C N 1
ATOM 1708 C CA . ASN C 1 45 ? 12.972 -10.430 -31.919 1.00 39.18 45 ASN C CA 1
ATOM 1709 C C . ASN C 1 45 ? 11.881 -9.916 -32.854 1.00 41.06 45 ASN C C 1
ATOM 1710 O O . ASN C 1 45 ? 12.170 -9.244 -33.855 1.00 40.67 45 ASN C O 1
ATOM 1715 N N . LYS C 1 46 ? 10.617 -10.171 -32.501 1.00 41.80 46 LYS C N 1
ATOM 1716 C CA . LYS C 1 46 ? 9.485 -9.708 -33.302 1.00 41.25 46 LYS C CA 1
ATOM 1717 C C . LYS C 1 46 ? 9.408 -8.185 -33.343 1.00 38.34 46 LYS C C 1
ATOM 1718 O O . LYS C 1 46 ? 9.206 -7.592 -34.410 1.00 39.51 46 LYS C O 1
ATOM 1724 N N . ALA C 1 47 ? 9.530 -7.541 -32.182 1.00 35.74 47 ALA C N 1
ATOM 1725 C CA . ALA C 1 47 ? 9.463 -6.083 -32.114 1.00 36.86 47 ALA C CA 1
ATOM 1726 C C . ALA C 1 47 ? 10.520 -5.435 -32.997 1.00 37.29 47 ALA C C 1
ATOM 1727 O O . ALA C 1 47 ? 10.251 -4.432 -33.671 1.00 34.77 47 ALA C O 1
ATOM 1729 N N . ILE C 1 48 ? 11.744 -5.973 -32.989 1.00 36.46 48 ILE C N 1
ATOM 1730 C CA . ILE C 1 48 ? 12.790 -5.396 -33.827 1.00 35.86 48 ILE C CA 1
ATOM 1731 C C . ILE C 1 48 ? 12.434 -5.553 -35.302 1.00 37.44 48 ILE C C 1
ATOM 1732 O O . ILE C 1 48 ? 12.675 -4.650 -36.107 1.00 37.05 48 ILE C O 1
ATOM 1737 N N . GLU C 1 49 ? 11.808 -6.675 -35.662 1.00 35.32 49 GLU C N 1
ATOM 1738 C CA . GLU C 1 49 ? 11.378 -6.903 -37.041 1.00 39.55 49 GLU C CA 1
ATOM 1739 C C . GLU C 1 49 ? 10.317 -5.902 -37.476 1.00 37.54 49 GLU C C 1
ATOM 1740 O O . GLU C 1 49 ? 10.292 -5.484 -38.640 1.00 40.47 49 GLU C O 1
ATOM 1746 N N . VAL C 1 50 ? 9.394 -5.558 -36.576 1.00 38.57 50 VAL C N 1
ATOM 1747 C CA . VAL C 1 50 ? 8.431 -4.500 -36.866 1.00 37.25 50 VAL C CA 1
ATOM 1748 C C . VAL C 1 50 ? 9.172 -3.209 -37.181 1.00 39.20 50 VAL C C 1
ATOM 1749 O O . VAL C 1 50 ? 8.900 -2.545 -38.190 1.00 37.38 50 VAL C O 1
ATOM 1753 N N . TYR C 1 51 ? 10.141 -2.855 -36.327 1.00 35.21 51 TYR C N 1
ATOM 1754 C CA . TYR C 1 51 ? 10.965 -1.670 -36.549 1.00 37.18 51 TYR C CA 1
ATOM 1755 C C . TYR C 1 51 ? 11.664 -1.723 -37.902 1.00 39.59 51 TYR C C 1
ATOM 1756 O O . TYR C 1 51 ? 11.637 -0.750 -38.664 1.00 40.94 51 TYR C O 1
ATOM 1765 N N . ASN C 1 52 ? 12.300 -2.857 -38.223 1.00 38.91 52 ASN C N 1
ATOM 1766 C CA . ASN C 1 52 ? 13.071 -2.921 -39.465 1.00 43.26 52 ASN C CA 1
ATOM 1767 C C . ASN C 1 52 ? 12.183 -2.737 -40.693 1.00 45.15 52 ASN C C 1
ATOM 1768 O O . ASN C 1 52 ? 12.604 -2.113 -41.677 1.00 45.10 52 ASN C O 1
ATOM 1773 N N . GLN C 1 53 ? 10.953 -3.269 -40.662 1.00 41.99 53 GLN C N 1
ATOM 1774 C CA . GLN C 1 53 ? 10.055 -3.053 -41.795 1.00 44.79 53 GLN C CA 1
ATOM 1775 C C . GLN C 1 53 ? 9.559 -1.619 -41.867 1.00 44.17 53 GLN C C 1
ATOM 1776 O O . GLN C 1 53 ? 9.421 -1.071 -42.966 1.00 44.00 53 GLN C O 1
ATOM 1782 N N . LEU C 1 54 ? 9.247 -1.000 -40.725 1.00 40.67 54 LEU C N 1
ATOM 1783 C CA . LEU C 1 54 ? 8.918 0.420 -40.765 1.00 42.03 54 LEU C CA 1
ATOM 1784 C C . LEU C 1 54 ? 10.060 1.229 -41.364 1.00 44.71 54 LEU C C 1
ATOM 1785 O O . LEU C 1 54 ? 9.826 2.180 -42.116 1.00 45.70 54 LEU C O 1
ATOM 1790 N N . VAL C 1 55 ? 11.306 0.862 -41.056 1.00 43.46 55 VAL C N 1
ATOM 1791 C CA . VAL C 1 55 ? 12.429 1.543 -41.688 1.00 45.50 55 VAL C CA 1
ATOM 1792 C C . VAL C 1 55 ? 12.476 1.223 -43.180 1.00 49.23 55 VAL C C 1
ATOM 1793 O O . VAL C 1 55 ? 12.693 2.112 -44.013 1.00 52.06 55 VAL C O 1
ATOM 1797 N N . ASP C 1 56 ? 12.246 -0.043 -43.543 1.00 46.21 56 ASP C N 1
ATOM 1798 C CA . ASP C 1 56 ? 12.344 -0.457 -44.941 1.00 52.37 56 ASP C CA 1
ATOM 1799 C C . ASP C 1 56 ? 11.284 0.207 -45.819 1.00 52.43 56 ASP C C 1
ATOM 1800 O O . ASP C 1 56 ? 11.501 0.348 -47.029 1.00 53.91 56 ASP C O 1
ATOM 1805 N N . ARG C 1 57 ? 10.158 0.635 -45.243 1.00 49.05 57 ARG C N 1
ATOM 1806 C CA . ARG C 1 57 ? 9.085 1.282 -45.994 1.00 52.76 57 ARG C CA 1
ATOM 1807 C C . ARG C 1 57 ? 9.023 2.792 -45.802 1.00 52.08 57 ARG C C 1
ATOM 1808 O O . ARG C 1 57 ? 8.603 3.501 -46.726 1.00 52.26 57 ARG C O 1
ATOM 1816 N N . LEU C 1 58 ? 9.402 3.304 -44.628 1.00 52.95 58 LEU C N 1
ATOM 1817 C CA . LEU C 1 58 ? 9.361 4.738 -44.372 1.00 52.33 58 LEU C CA 1
ATOM 1818 C C . LEU C 1 58 ? 10.713 5.416 -44.541 1.00 56.16 58 LEU C C 1
ATOM 1819 O O . LEU C 1 58 ? 10.758 6.645 -44.675 1.00 54.88 58 LEU C O 1
ATOM 1824 N N . LYS C 1 59 ? 11.803 4.650 -44.527 1.00 55.97 59 LYS C N 1
ATOM 1825 C CA . LYS C 1 59 ? 13.166 5.155 -44.735 1.00 59.42 59 LYS C CA 1
ATOM 1826 C C . LYS C 1 59 ? 13.421 6.269 -43.721 1.00 59.69 59 LYS C C 1
ATOM 1827 O O . LYS C 1 59 ? 13.191 6.053 -42.523 1.00 56.96 59 LYS C O 1
ATOM 1833 N N . GLU C 1 60 ? 13.864 7.456 -44.145 1.00 62.14 60 GLU C N 1
ATOM 1834 C CA . GLU C 1 60 ? 14.160 8.547 -43.222 1.00 63.89 60 GLU C CA 1
ATOM 1835 C C . GLU C 1 60 ? 12.910 9.179 -42.622 1.00 58.80 60 GLU C C 1
ATOM 1836 O O . GLU C 1 60 ? 13.037 10.097 -41.804 1.00 56.28 60 GLU C O 1
ATOM 1842 N N . GLY C 1 61 ? 11.714 8.730 -43.009 1.00 59.27 61 GLY C N 1
ATOM 1843 C CA . GLY C 1 61 ? 10.496 9.235 -42.401 1.00 56.50 61 GLY C CA 1
ATOM 1844 C C . GLY C 1 61 ? 10.252 8.738 -40.992 1.00 52.86 61 GLY C C 1
ATOM 1845 O O . GLY C 1 61 ? 9.301 9.195 -40.349 1.00 50.14 61 GLY C O 1
ATOM 1846 N N . VAL C 1 62 ? 11.084 7.819 -40.504 1.00 51.99 62 VAL C N 1
ATOM 1847 C CA . VAL C 1 62 ? 10.955 7.259 -39.161 1.00 48.67 62 VAL C CA 1
ATOM 1848 C C . VAL C 1 62 ? 12.331 7.204 -38.511 1.00 47.78 62 VAL C C 1
ATOM 1849 O O . VAL C 1 62 ? 13.326 6.849 -39.152 1.00 51.74 62 VAL C O 1
ATOM 1853 N N . ARG C 1 63 ? 12.385 7.570 -37.232 1.00 43.90 63 ARG C N 1
ATOM 1854 C CA . ARG C 1 63 ? 13.633 7.665 -36.486 1.00 45.63 63 ARG C CA 1
ATOM 1855 C C . ARG C 1 63 ? 13.502 6.848 -35.212 1.00 43.97 63 ARG C C 1
ATOM 1856 O O . ARG C 1 63 ? 12.481 6.927 -34.523 1.00 42.74 63 ARG C O 1
ATOM 1864 N N . LEU C 1 64 ? 14.526 6.054 -34.909 1.00 43.99 64 LEU C N 1
ATOM 1865 C CA . LEU C 1 64 ? 14.615 5.376 -33.624 1.00 43.06 64 LEU C CA 1
ATOM 1866 C C . LEU C 1 64 ? 15.070 6.392 -32.582 1.00 45.39 64 LEU C C 1
ATOM 1867 O O . LEU C 1 64 ? 16.222 6.837 -32.595 1.00 49.25 64 LEU C O 1
ATOM 1872 N N . GLU C 1 65 ? 14.160 6.788 -31.695 1.00 41.10 65 GLU C N 1
ATOM 1873 C CA . GLU C 1 65 ? 14.523 7.790 -30.703 1.00 45.01 65 GLU C CA 1
ATOM 1874 C C . GLU C 1 65 ? 15.234 7.191 -29.508 1.00 45.65 65 GLU C C 1
ATOM 1875 O O . GLU C 1 65 ? 16.135 7.825 -28.942 1.00 46.76 65 GLU C O 1
ATOM 1881 N N . LYS C 1 66 ? 14.855 5.981 -29.116 1.00 44.80 66 LYS C N 1
ATOM 1882 C CA . LYS C 1 66 ? 15.304 5.473 -27.837 1.00 42.18 66 LYS C CA 1
ATOM 1883 C C . LYS C 1 66 ? 15.111 3.958 -27.881 1.00 41.41 66 LYS C C 1
ATOM 1884 O O . LYS C 1 66 ? 14.160 3.459 -28.495 1.00 35.67 66 LYS C O 1
ATOM 1890 N N . VAL C 1 67 ? 16.064 3.230 -27.310 1.00 40.67 67 VAL C N 1
ATOM 1891 C CA . VAL C 1 67 ? 15.930 1.789 -27.123 1.00 39.30 67 VAL C CA 1
ATOM 1892 C C . VAL C 1 67 ? 16.247 1.509 -25.665 1.00 38.63 67 VAL C C 1
ATOM 1893 O O . VAL C 1 67 ? 17.319 1.886 -25.181 1.00 40.89 67 VAL C O 1
ATOM 1897 N N . ASP C 1 68 ? 15.301 0.892 -24.967 1.00 35.02 68 ASP C N 1
ATOM 1898 C CA . ASP C 1 68 ? 15.482 0.412 -23.605 1.00 34.50 68 ASP C CA 1
ATOM 1899 C C . ASP C 1 68 ? 15.454 -1.111 -23.626 1.00 30.67 68 ASP C C 1
ATOM 1900 O O . ASP C 1 68 ? 14.653 -1.717 -24.351 1.00 31.00 68 ASP C O 1
ATOM 1905 N N . ILE C 1 69 ? 16.350 -1.729 -22.860 1.00 32.66 69 ILE C N 1
ATOM 1906 C CA . ILE C 1 69 ? 16.289 -3.166 -22.641 1.00 29.76 69 ILE C CA 1
ATOM 1907 C C . ILE C 1 69 ? 16.359 -3.392 -21.142 1.00 29.16 69 ILE C C 1
ATOM 1908 O O . ILE C 1 69 ? 16.909 -2.575 -20.396 1.00 32.58 69 ILE C O 1
ATOM 1913 N N . GLY C 1 70 ? 15.812 -4.512 -20.699 1.00 28.49 70 GLY C N 1
ATOM 1914 C CA . GLY C 1 70 ? 15.934 -4.847 -19.293 1.00 30.91 70 GLY C CA 1
ATOM 1915 C C . GLY C 1 70 ? 15.171 -6.103 -18.960 1.00 28.35 70 GLY C C 1
ATOM 1916 O O . GLY C 1 70 ? 14.894 -6.935 -19.825 1.00 26.34 70 GLY C O 1
ATOM 1917 N N . SER C 1 71 ? 14.867 -6.255 -17.677 1.00 28.58 71 SER C N 1
ATOM 1918 C CA . SER C 1 71 ? 14.010 -7.340 -17.247 1.00 29.14 71 SER C CA 1
ATOM 1919 C C . SER C 1 71 ? 12.987 -6.775 -16.281 1.00 31.87 71 SER C C 1
ATOM 1920 O O . SER C 1 71 ? 13.235 -5.787 -15.584 1.00 32.41 71 SER C O 1
ATOM 1923 N N . GLU C 1 72 ? 11.830 -7.398 -16.256 1.00 30.78 72 GLU C N 1
ATOM 1924 C CA . GLU C 1 72 ? 10.842 -7.003 -15.272 1.00 30.24 72 GLU C CA 1
ATOM 1925 C C . GLU C 1 72 ? 9.876 -8.156 -15.103 1.00 32.10 72 GLU C C 1
ATOM 1926 O O . GLU C 1 72 ? 9.979 -9.188 -15.773 1.00 28.71 72 GLU C O 1
ATOM 1932 N N . VAL C 1 73 ? 8.978 -7.989 -14.154 1.00 28.84 73 VAL C N 1
ATOM 1933 C CA . VAL C 1 73 ? 8.008 -9.010 -13.813 1.00 30.14 73 VAL C CA 1
ATOM 1934 C C . VAL C 1 73 ? 6.716 -8.661 -14.521 1.00 29.98 73 VAL C C 1
ATOM 1935 O O . VAL C 1 73 ? 6.262 -7.512 -14.477 1.00 29.67 73 VAL C O 1
ATOM 1939 N N . LYS C 1 74 ? 6.176 -9.621 -15.262 1.00 30.52 74 LYS C N 1
ATOM 1940 C CA . LYS C 1 74 ? 4.919 -9.420 -15.964 1.00 30.92 74 LYS C CA 1
ATOM 1941 C C . LYS C 1 74 ? 4.032 -10.607 -15.667 1.00 33.34 74 LYS C C 1
ATOM 1942 O O . LYS C 1 74 ? 4.419 -11.752 -15.921 1.00 34.18 74 LYS C O 1
ATOM 1948 N N . ASP C 1 75 ? 2.854 -10.324 -15.133 1.00 34.94 75 ASP C N 1
ATOM 1949 C CA . ASP C 1 75 ? 1.931 -11.351 -14.696 1.00 37.91 75 ASP C CA 1
ATOM 1950 C C . ASP C 1 75 ? 2.631 -12.369 -13.794 1.00 39.03 75 ASP C C 1
ATOM 1951 O O . ASP C 1 75 ? 2.403 -13.573 -13.895 1.00 41.48 75 ASP C O 1
ATOM 1956 N N . ARG C 1 76 ? 3.478 -11.857 -12.888 1.00 42.51 76 ARG C N 1
ATOM 1957 C CA . ARG C 1 76 ? 4.331 -12.606 -11.957 1.00 42.79 76 ARG C CA 1
ATOM 1958 C C . ARG C 1 76 ? 5.394 -13.538 -12.515 1.00 43.16 76 ARG C C 1
ATOM 1959 O O . ARG C 1 76 ? 5.950 -14.330 -11.750 1.00 44.69 76 ARG C O 1
ATOM 1967 N N . ARG C 1 77 ? 5.708 -13.476 -13.800 1.00 37.02 77 ARG C N 1
ATOM 1968 C CA . ARG C 1 77 ? 6.877 -14.154 -14.344 1.00 39.97 77 ARG C CA 1
ATOM 1969 C C . ARG C 1 77 ? 7.920 -13.112 -14.721 1.00 37.07 77 ARG C C 1
ATOM 1970 O O . ARG C 1 77 ? 7.581 -12.041 -15.239 1.00 33.53 77 ARG C O 1
ATOM 1978 N N . ARG C 1 78 ? 9.178 -13.421 -14.441 1.00 34.23 78 ARG C N 1
ATOM 1979 C CA . ARG C 1 78 ? 10.286 -12.582 -14.866 1.00 34.08 78 ARG C CA 1
ATOM 1980 C C . ARG C 1 78 ? 10.536 -12.762 -16.362 1.00 34.74 78 ARG C C 1
ATOM 1981 O O . ARG C 1 78 ? 10.645 -13.884 -16.856 1.00 33.28 78 ARG C O 1
ATOM 1989 N N . ILE C 1 79 ? 10.643 -11.654 -17.076 1.00 31.36 79 ILE C N 1
ATOM 1990 C CA . ILE C 1 79 ? 10.778 -11.609 -18.537 1.00 31.92 79 ILE C CA 1
ATOM 1991 C C . ILE C 1 79 ? 11.837 -10.582 -18.908 1.00 32.37 79 ILE C C 1
ATOM 1992 O O . ILE C 1 79 ? 11.985 -9.561 -18.234 1.00 30.12 79 ILE C O 1
ATOM 1997 N N . SER C 1 80 ? 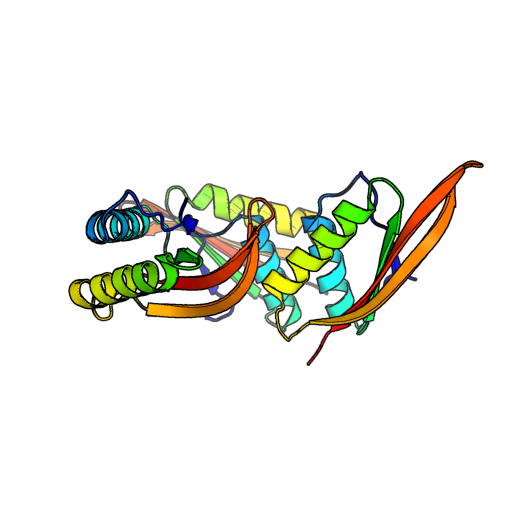12.543 -10.823 -20.016 1.00 31.32 80 SER C N 1
ATOM 1998 C CA . SER C 1 80 ? 13.353 -9.780 -20.630 1.00 29.83 80 SER C CA 1
ATOM 1999 C C . SER C 1 80 ? 12.462 -8.939 -21.529 1.00 26.84 80 SER C C 1
ATOM 2000 O O . SER C 1 80 ? 11.417 -9.392 -22.001 1.00 29.49 80 SER C O 1
ATOM 2003 N N . TYR C 1 81 ? 12.868 -7.695 -21.755 1.00 29.16 81 TYR C N 1
ATOM 2004 C CA . TYR C 1 81 ? 12.055 -6.857 -22.632 1.00 27.58 81 TYR C CA 1
ATOM 2005 C C . TYR C 1 81 ? 12.924 -5.906 -23.439 1.00 29.74 81 TYR C C 1
ATOM 2006 O O . TYR C 1 81 ? 14.071 -5.613 -23.097 1.00 26.57 81 TYR C O 1
ATOM 2015 N N . ILE C 1 82 ? 12.335 -5.415 -24.524 1.00 29.30 82 ILE C N 1
ATOM 2016 C CA . ILE C 1 82 ? 12.876 -4.308 -25.295 1.00 29.21 82 ILE C CA 1
ATOM 2017 C C . ILE C 1 82 ? 11.758 -3.293 -25.475 1.00 29.77 82 ILE C C 1
ATOM 2018 O O . ILE C 1 82 ? 10.587 -3.662 -25.607 1.00 28.67 82 ILE C O 1
ATOM 2023 N N . LEU C 1 83 ? 12.116 -2.013 -25.438 1.00 29.13 83 LEU C N 1
ATOM 2024 C CA . LEU C 1 83 ? 11.178 -0.922 -25.675 1.00 30.19 83 LEU C CA 1
ATOM 2025 C C . LEU C 1 83 ? 11.778 -0.020 -26.736 1.00 32.67 83 LEU C C 1
ATOM 2026 O O . LEU C 1 83 ? 12.854 0.548 -26.532 1.00 29.00 83 LEU C O 1
ATOM 2031 N N . LEU C 1 84 ? 11.089 0.121 -27.864 1.00 30.03 84 LEU C N 1
ATOM 2032 C CA . LEU C 1 84 ? 11.561 0.975 -28.941 1.00 30.10 84 LEU C CA 1
ATOM 2033 C C . LEU C 1 84 ? 10.634 2.172 -29.057 1.00 33.76 84 LEU C C 1
ATOM 2034 O O . LEU C 1 84 ? 9.421 1.998 -29.185 1.00 35.43 84 LEU C O 1
ATOM 2039 N N . ARG C 1 85 ? 11.193 3.375 -29.014 1.00 33.95 85 ARG C N 1
ATOM 2040 C CA . ARG C 1 85 ? 10.410 4.582 -29.251 1.00 37.41 85 ARG C CA 1
ATOM 2041 C C . ARG C 1 85 ? 10.758 5.108 -30.633 1.00 37.43 85 ARG C C 1
ATOM 2042 O O . ARG C 1 85 ? 11.910 5.472 -30.894 1.00 37.16 85 ARG C O 1
ATOM 2050 N N . LEU C 1 86 ? 9.755 5.147 -31.502 1.00 36.67 86 LEU C N 1
ATOM 2051 C CA . LEU C 1 86 ? 9.909 5.554 -32.886 1.00 38.11 86 LEU C CA 1
ATOM 2052 C C . LEU C 1 86 ? 9.207 6.887 -33.078 1.00 42.32 86 LEU C C 1
ATOM 2053 O O . LEU C 1 86 ? 8.100 7.078 -32.566 1.00 42.88 86 LEU C O 1
ATOM 2058 N N . LYS C 1 87 ? 9.865 7.797 -33.799 1.00 42.60 87 LYS C N 1
ATOM 2059 C CA . LYS C 1 87 ? 9.340 9.116 -34.128 1.00 44.65 87 LYS C CA 1
ATOM 2060 C C . LYS C 1 87 ? 9.009 9.201 -35.612 1.00 47.24 87 LYS C C 1
ATOM 2061 O O . LYS C 1 87 ? 9.811 8.799 -36.464 1.00 44.54 87 LYS C O 1
ATOM 2067 N N . ARG C 1 88 ? 7.853 9.770 -35.930 1.00 45.24 88 ARG C N 1
ATOM 2068 C CA . ARG C 1 88 ? 7.620 10.140 -37.317 1.00 47.83 88 ARG C CA 1
ATOM 2069 C C . ARG C 1 88 ? 8.211 11.518 -37.628 1.00 48.63 88 ARG C C 1
ATOM 2070 O O . ARG C 1 88 ? 8.813 11.710 -38.686 1.00 51.47 88 ARG C O 1
#

Organism: Sulfolobus acidocaldarius (strain ATCC 33909 / DSM 639 / JCM 8929 / NBRC 15157 / NCIMB 11770) (NCBI:txid330779)

InterPro domains:
  IPR002775 DNA/RNA-binding protein Alba-like [PF01918] (7-71)
  IPR013795 DNA/RNA-binding protein Alba [MF_01122] (4-88)
  IPR013795 DNA/RNA-binding protein Alba [PIRSF028732] (4-88)
  IPR036882 Alba-like domain superfamily [G3DSA:3.30.110.20] (2-90)
  IPR036882 Alba-like domain superfamily [SSF82704] (4-88)

Sequence (250 aa):
KPNEIVITKSKRIEDYVLDTIILFNQGYEEVEIRGSGQEINKAIEVYNQLVDRLKEGVRLEKVDIGSERISYILLRLKRIYKPNEIVITKSKRIEDYVLDTIILFNQGYEEVEIRGSGQEINKAIEVYNQLVDRLKEGVRLEKVDIGSEVKDRRRISYILLRLKRIYPNEIVITKSKRIEDYVLDTIILFNQGYEEVEIRGSGQEINKAIEVYNQLVDRLKEGVRLEKVDIGSEVKDRRRISYILLRLKR

Nearest PDB structures (foldseek):
  8xap-assembly1_A  TM=1.013E+00  e=1.991E-17  Sulfolobus acidocaldarius DSM 639
  8xap-assembly2_B  TM=9.715E-01  e=2.236E-15  Sulfolobus acidocaldarius DSM 639
  1udv-assembly1_A  TM=9.665E-01  e=1.086E-10  Saccharolobus solfataricus P2
  4z9e-assembly1_B  TM=9.044E-01  e=2.514E-06  Thermoplasma volcanium GSS1
  7dl8-assembly1_A  TM=8.926E-01  e=2.034E-05  Trypanosoma brucei

Radius of gyration: 20.87 Å; Cα contacts (8 Å, |Δi|>4): 436; chains: 3; bounding box: 32×51×64 Å

Solvent-accessible surface area: 15020 Å² total; per-residue (Å²): 188,86,37,91,19,92,5,20,50,16,63,115,41,30,53,7,2,16,20,0,0,19,22,3,30,120,62,82,116,49,1,29,0,72,1,37,19,147,24,36,115,37,0,68,57,0,48,65,34,0,51,112,58,19,126,144,10,12,123,65,70,107,72,46,135,30,56,94,247,86,60,44,12,32,5,81,0,50,37,46,184,194,81,24,102,18,88,5,58,129,103,90,99,30,31,31,7,3,14,26,0,8,25,16,8,60,121,63,73,88,44,0,36,0,68,0,16,31,142,24,35,103,32,0,70,70,0,50,79,58,0,51,120,92,19,82,127,13,13,125,64,79,110,61,49,134,34,57,35,91,103,129,233,184,169,41,65,42,15,35,5,75,0,57,55,36,206,121,11,115,18,88,8,66,147,108,79,151,28,74,60,7,12,105,47,0,42,79,20,15,111,101,28,36,62,19,0,44,0,62,0,24,37,132,20,39,101,36,0,67,68,0,46,77,54,0,48,89,177,33,125,166,23,13,151,66,57,73,63,41,138,31,61,63,87,98,127,225,186,161,31,62,40,11,29,4,68,0,63,126

Foldseek 3Di:
DLLEEEDDPPDALVVVLVSNVVVVVVPDQKHKYKYKAPCQVSSVVNVVVNCVPQVVQKDFPDWDWDPPVIIMIMTMMGGDD/DQLEAEDDDPDALVVVLVSNVVCCVVPCQKHKYKYWAPCQVSSVVNVVVNCVPQPVQKDFPDKDKDWDDDPNDITIMIMTMMGGDD/DLEAEDDDPDALVVVLVVNVVCCVVPNQKGKYKYKAPCQVSSVVNVVVNCVPCPVVKDFDDKDWDWDADPRDIIIMIMTMMGD

B-factor: mean 41.32, std 12.77, range [17.38, 91.75]

Secondary structure (DSSP, 8-state):
-TTEEE--SSS-HHHHHHHHHHHHHTT-SEEEEEEETTHHHHHHHHHHHHHHHHGGGEEEEEEEEEE---EEEEEEEEE--/-TTEEE--SSS-HHHHHHHHHHHHHHT-SEEEEEEETTHHHHHHHHHHHHHHHHGGGEEEEEEEEEEEEETTEEEEEEEEEEEE--/--EEE--SSS-HHHHHHHHHHHHHHT-SEEEEEEETTHHHHHHHHHHHHHHHHGGG-EEEEEEEEEEEETTEEEEEEEEEEE-